Protein AF-A0A2D5ZYW8-F1 (afdb_monomer)

Solvent-accessible surface area (backbone atoms only — not comparable to full-atom values): 16904 Å² total; per-residue (Å²): 132,90,81,89,87,87,87,84,89,85,82,90,83,90,79,90,78,89,74,91,76,83,87,73,88,77,80,81,72,77,80,75,72,87,70,85,80,71,85,79,82,83,87,79,85,89,82,87,88,86,86,88,81,91,82,88,82,92,78,90,80,85,86,84,76,88,75,86,73,79,73,76,74,94,79,76,76,77,78,77,72,74,76,58,67,69,58,53,52,51,50,54,50,50,56,51,40,57,47,25,52,52,48,24,56,52,17,60,76,67,68,35,64,71,47,30,53,52,20,51,52,50,32,43,73,74,43,73,78,36,64,69,49,29,47,50,49,25,50,50,25,54,76,71,71,34,67,69,60,19,53,54,29,28,54,54,27,39,71,74,38,71,67,41,62,68,39,34,52,50,45,28,48,54,24,55,74,72,62,47,69,65,53,27,52,53,26,34,51,54,31,38,69,61,40,74,53,44,58,70,43,49,51,52,45,38,56,52,31,55,77,71,66,37,50,71,60,33,46,52,48,48,50,46,46,77,74,45,58,58,92,84,52,96,64,64,59,20,57,52,31,31,52,40,16,55,41,29,42,77,68,70,38,51,73,64,13,43,54,26,13,42,52,6,26,74,66,64,29,66,80,22,46,76,67,50,132

Nearest PDB structures (foldseek):
  5hgv-assembly1_A  TM=7.737E-01  e=1.661E-04  Homo sapiens
  6q4m-assembly1_A  TM=7.202E-01  e=1.661E-04  Homo sapiens
  6ibo-assembly1_A  TM=6.967E-01  e=1.446E-04  Homo sapiens
  4n3c-assembly1_A  TM=6.721E-01  e=1.446E-04  Homo sapiens
  5bnw-assembly1_A  TM=6.967E-01  e=2.000E-04  Homo sapiens

Secondary structure (DSSP, 8-state):
---------------------------------TTTT---PPPPPP---------------PPPP--------S-------PPPHHHHHHHHHHHHHHHHHHHHHHHHHTT-HHHHHHHHHHHHHH-TT-HHHHHHHHHHHHHTT-HHHHHHHHHHHHHH-TT-HHHHHHHHHHHHHH--HHHHHHHHHHHHHH-TT-HHHHHHHHHHHHHTT-HHHHHHHHHHHHHH--TTS---HHHHHHHHHHHHHHTT-HHHHHHHHHHHHHTT-TTGGGG--

Mean predicted aligned error: 15.37 Å

Foldseek 3Di:
DDDDDDDDDDDDDDDDDDDDDDDDDPPPDDPDPPPPPPPPDDDDDDDDDDDDDDDDDDDDDDDDDDDPPDPDPPPPPDPPPDPDPVVVVVVVLVVQLVVLVVQLVVCVVVVPVVSVVVSLVSNCVSPVLDLVSLLSQLVVCVVVVNLVSNVVSLVSNCVSVVLPLSSLLSQLVSQVVVPDLVSNVVSLCSNCVSPVQPVSSLVSVLVSCVVVVNLVVNLVSLVSNVVRPDPPPPDLNLVSLQVSLVSCVVVVNNVVSQVSLVVSVVSVVVVSVVSHD

Radius of gyration: 31.77 Å; Cα contacts (8 Å, |Δi|>4): 221; chains: 1; bounding box: 90×62×82 Å

Sequence (277 aa):
MFRSRVIEYVIVLIVGIVIGSTWTENTYNPPESTLDKLLEEPQIPSTSGASLPDKADTNTEPPLQPTTTRRPSSVDAAEATKPDPARVKKLEQNMKFDLAVTEYDEAVKNQDIQSELRALLMMESIDPNNPEYLETKVTHHRYHNEPEEAQQAIESCLKVAPSSEHCLRAGVDVAFEAGDLKDRDMAIDRCLTATPGNVYCLQRKIEQQRRYGKNLEVIETYKQILNSHDPSDELDIGYIRYSLGFTLRRAGRGEEAETYFQQACDDGYNYACRFVR

pLDDT: mean 78.5, std 26.5, range [28.69, 98.56]

Structure (mmCIF, N/CA/C/O backbone):
data_AF-A0A2D5ZYW8-F1
#
_entry.id   AF-A0A2D5ZYW8-F1
#
loop_
_atom_site.group_PDB
_atom_site.id
_atom_site.type_symbol
_atom_site.label_atom_id
_atom_site.label_alt_id
_atom_site.label_comp_id
_atom_site.label_asym_id
_atom_site.label_entity_id
_atom_site.label_seq_id
_atom_site.pdbx_PDB_ins_code
_atom_site.Cartn_x
_atom_site.Cartn_y
_atom_site.Cartn_z
_atom_site.occupancy
_atom_site.B_iso_or_equiv
_atom_site.auth_seq_id
_atom_site.auth_comp_id
_atom_site.auth_asym_id
_atom_site.auth_atom_id
_atom_site.pdbx_PDB_model_num
ATOM 1 N N . MET A 1 1 ? -38.255 -19.524 -47.970 1.00 35.22 1 MET A N 1
ATOM 2 C CA . MET A 1 1 ? -36.799 -19.258 -47.976 1.00 35.22 1 MET A CA 1
ATOM 3 C C . MET A 1 1 ? -36.587 -17.793 -48.330 1.00 35.22 1 MET A C 1
ATOM 5 O O . MET A 1 1 ? -37.016 -17.413 -49.405 1.00 35.22 1 MET A O 1
ATOM 9 N N . PHE A 1 2 ? -36.042 -17.010 -47.382 1.00 36.47 2 PHE A N 1
ATOM 10 C CA . PHE A 1 2 ? -35.212 -15.791 -47.524 1.00 36.47 2 PHE A CA 1
ATOM 11 C C . PHE A 1 2 ? -35.342 -14.973 -48.835 1.00 36.47 2 PHE A C 1
ATOM 13 O O . PHE A 1 2 ? -35.046 -15.484 -49.904 1.00 36.47 2 PHE A O 1
ATOM 20 N N . ARG A 1 3 ? -35.646 -13.667 -48.831 1.00 36.62 3 ARG A N 1
ATOM 21 C CA . ARG A 1 3 ? -34.832 -12.589 -48.234 1.00 36.62 3 ARG A CA 1
ATOM 22 C C . ARG A 1 3 ? -35.551 -11.233 -48.341 1.00 36.62 3 ARG A C 1
ATOM 24 O O . ARG A 1 3 ? -36.073 -10.893 -49.397 1.00 36.62 3 ARG A O 1
ATOM 31 N N . SER A 1 4 ? -35.466 -10.457 -47.263 1.00 40.62 4 SER A N 1
ATOM 32 C CA . SER A 1 4 ? -35.760 -9.026 -47.160 1.00 40.62 4 SER A CA 1
ATOM 33 C C . SER A 1 4 ? -34.867 -8.163 -48.052 1.00 40.62 4 SER A C 1
ATOM 35 O O . SER A 1 4 ? -33.668 -8.433 -48.129 1.00 40.62 4 SER A O 1
ATOM 37 N N . ARG A 1 5 ? -35.413 -7.054 -48.573 1.00 46.94 5 ARG A N 1
ATOM 38 C CA . ARG A 1 5 ? -34.754 -5.735 -48.641 1.00 46.94 5 ARG A CA 1
ATOM 39 C C . ARG A 1 5 ? -35.822 -4.638 -48.584 1.00 46.94 5 ARG A C 1
ATOM 41 O O . ARG A 1 5 ? -36.592 -4.489 -49.523 1.00 46.94 5 ARG A O 1
ATOM 48 N N . VAL A 1 6 ? -35.840 -3.888 -47.486 1.00 40.97 6 VAL A N 1
ATOM 49 C CA . VAL A 1 6 ? -36.469 -2.567 -47.382 1.00 40.97 6 VAL A CA 1
ATOM 50 C C . VAL A 1 6 ? -35.332 -1.605 -47.060 1.00 40.97 6 VAL A C 1
ATOM 52 O O . VAL A 1 6 ? -34.594 -1.822 -46.102 1.00 40.97 6 VAL A O 1
ATOM 55 N N . ILE A 1 7 ? -35.161 -0.603 -47.914 1.00 39.84 7 ILE A N 1
ATOM 56 C CA . ILE A 1 7 ? -34.319 0.573 -47.707 1.00 39.84 7 ILE A CA 1
ATOM 57 C C . ILE A 1 7 ? -35.285 1.740 -47.831 1.00 39.84 7 ILE A C 1
ATOM 59 O O . ILE A 1 7 ? -35.839 1.922 -48.909 1.00 39.84 7 ILE A O 1
ATOM 63 N N . GLU A 1 8 ? -35.476 2.518 -46.769 1.00 36.44 8 GLU A N 1
ATOM 64 C CA . GLU A 1 8 ? -36.011 3.871 -46.901 1.00 36.44 8 GLU A CA 1
ATOM 65 C C . GLU A 1 8 ? -35.571 4.757 -45.721 1.00 36.44 8 GLU A C 1
ATOM 67 O O . GLU A 1 8 ? -35.890 4.505 -44.564 1.00 36.44 8 GLU A O 1
ATOM 72 N N . TYR A 1 9 ? -34.730 5.733 -46.077 1.00 34.56 9 TYR A N 1
ATOM 73 C CA . TYR A 1 9 ? -34.631 7.119 -45.609 1.00 34.56 9 TYR A CA 1
ATOM 74 C C . TYR A 1 9 ? -34.945 7.469 -44.142 1.00 34.56 9 TYR A C 1
ATOM 76 O O . TYR A 1 9 ? -36.096 7.496 -43.721 1.00 34.56 9 TYR A O 1
ATOM 84 N N . VAL A 1 10 ? -33.924 7.968 -43.429 1.00 34.94 10 VAL A N 1
ATOM 85 C CA . VAL A 1 10 ? -34.108 8.913 -42.314 1.00 34.94 10 VAL A CA 1
ATOM 86 C C . VAL A 1 10 ? -33.345 10.200 -42.616 1.00 34.94 10 VAL A C 1
ATOM 88 O O . VAL A 1 10 ? -32.172 10.196 -42.984 1.00 34.94 10 VAL A O 1
ATOM 91 N N . ILE A 1 11 ? -34.100 11.288 -42.514 1.00 35.59 11 ILE A N 1
ATOM 92 C CA . ILE A 1 11 ? -33.792 12.669 -42.861 1.00 35.59 11 ILE A CA 1
ATOM 93 C C . ILE A 1 11 ? -32.942 13.338 -41.772 1.00 35.59 11 ILE A C 1
ATOM 95 O O . ILE A 1 11 ? -33.118 13.108 -40.579 1.00 35.59 11 ILE A O 1
ATOM 99 N N . VAL A 1 12 ? -32.042 14.199 -42.242 1.00 35.72 12 VAL A N 1
ATOM 100 C CA . VAL A 1 12 ? -31.152 15.108 -41.513 1.00 35.72 12 VAL A CA 1
ATOM 101 C C . VAL A 1 12 ? -31.932 16.131 -40.678 1.00 35.72 12 VAL A C 1
ATOM 103 O O . VAL A 1 12 ? -32.773 16.843 -41.221 1.00 35.72 12 VAL A O 1
ATOM 106 N N . LEU A 1 13 ? -31.552 16.312 -39.409 1.00 32.88 13 LEU A N 1
ATOM 107 C CA . LEU A 1 13 ? -31.694 17.592 -38.708 1.00 32.88 13 LEU A CA 1
ATOM 108 C C . LEU A 1 13 ? -30.390 17.927 -37.977 1.00 32.88 13 LEU A C 1
ATOM 110 O O . LEU A 1 13 ? -30.044 17.338 -36.957 1.00 32.88 13 LEU A O 1
ATOM 114 N N . ILE A 1 14 ? -29.673 18.893 -38.550 1.00 35.53 14 ILE A N 1
ATOM 115 C CA . ILE A 1 14 ? -28.571 19.625 -37.932 1.00 35.53 14 ILE A CA 1
ATOM 116 C C . ILE A 1 14 ? -29.201 20.731 -37.087 1.00 35.53 14 ILE A C 1
ATOM 118 O O . ILE A 1 14 ? -29.882 21.602 -37.625 1.00 35.53 14 ILE A O 1
ATOM 122 N N . VAL A 1 15 ? -28.935 20.730 -35.783 1.00 35.84 15 VAL A N 1
ATOM 123 C CA . VAL A 1 15 ? -29.067 21.922 -34.940 1.00 35.84 15 VAL A CA 1
ATOM 124 C C . VAL A 1 15 ? -27.738 22.096 -34.222 1.00 35.84 15 VAL A C 1
ATOM 126 O O . VAL A 1 15 ? -27.406 21.356 -33.301 1.00 35.84 15 VAL A O 1
ATOM 129 N N . GLY A 1 16 ? -26.955 23.056 -34.709 1.00 35.84 16 GLY A N 1
ATOM 130 C CA . GLY A 1 16 ? -25.764 23.537 -34.032 1.00 35.84 16 GLY A CA 1
ATOM 131 C C . GLY A 1 16 ? -26.163 24.382 -32.830 1.00 35.84 16 GLY A C 1
ATOM 132 O O . GLY A 1 16 ? -26.892 25.363 -32.971 1.00 35.84 16 GLY A O 1
ATOM 133 N N . ILE A 1 17 ? -25.657 24.010 -31.659 1.00 35.59 17 ILE A N 1
ATOM 134 C CA . ILE A 1 17 ? -25.601 24.878 -30.489 1.00 35.59 17 ILE A CA 1
ATOM 135 C C . ILE A 1 17 ? -24.126 24.992 -30.117 1.00 35.59 17 ILE A C 1
ATOM 137 O O . ILE A 1 17 ? -23.522 24.079 -29.561 1.00 35.59 17 ILE A O 1
ATOM 141 N N . VAL A 1 18 ? -23.551 26.129 -30.501 1.00 38.97 18 VAL A N 1
ATOM 142 C CA . VAL A 1 18 ? -22.284 26.644 -29.990 1.00 38.97 18 VAL A CA 1
ATOM 143 C C . VAL A 1 18 ? -22.602 27.289 -28.649 1.00 38.97 18 VAL A C 1
ATOM 145 O O . VAL A 1 18 ? -23.265 28.324 -28.607 1.00 38.97 18 VAL A O 1
ATOM 148 N N . ILE A 1 19 ? -22.137 26.688 -27.558 1.00 39.03 19 ILE A N 1
ATOM 149 C CA . ILE A 1 19 ? -22.001 27.380 -26.278 1.00 39.03 19 ILE A CA 1
ATOM 150 C C . ILE A 1 19 ? -20.547 27.212 -25.867 1.00 39.03 19 ILE A C 1
ATOM 152 O O . ILE A 1 19 ? -20.103 26.128 -25.500 1.00 39.03 19 ILE A O 1
ATOM 156 N N . GLY A 1 20 ? -19.805 28.308 -26.003 1.00 34.88 20 GLY A N 1
ATOM 157 C CA . GLY A 1 20 ? -18.538 28.479 -25.323 1.00 34.88 20 GLY A CA 1
ATOM 158 C C . GLY A 1 20 ? -18.804 28.624 -23.832 1.00 34.88 20 GLY A C 1
ATOM 159 O O . GLY A 1 20 ? -19.583 29.478 -23.413 1.00 34.88 20 GLY A O 1
ATOM 160 N N . SER A 1 21 ? -18.138 27.797 -23.041 1.00 37.91 21 SER A N 1
ATOM 161 C CA . SER A 1 21 ? -18.006 27.991 -21.605 1.00 37.91 21 SER A CA 1
ATOM 162 C C . SER A 1 21 ? -16.525 27.920 -21.273 1.00 37.91 21 SER A C 1
ATOM 164 O O . SER A 1 21 ? -15.822 26.968 -21.601 1.00 37.91 21 SER A O 1
ATOM 166 N N . THR A 1 22 ? -16.074 29.032 -20.716 1.00 36.53 22 THR A N 1
ATOM 167 C CA . THR A 1 22 ? -14.726 29.376 -20.295 1.00 36.53 22 THR A CA 1
ATOM 168 C C . THR A 1 22 ? -14.138 28.324 -19.364 1.00 36.53 22 THR A C 1
ATOM 170 O O . THR A 1 22 ? -14.728 28.006 -18.333 1.00 36.53 22 THR A O 1
ATOM 173 N N . TRP A 1 23 ? -12.951 27.844 -19.723 1.00 30.67 23 TRP A N 1
ATOM 174 C CA . TRP A 1 23 ? -12.060 27.098 -18.849 1.00 30.67 23 TRP A CA 1
ATOM 175 C C . TRP A 1 23 ? -11.678 27.982 -17.659 1.00 30.67 23 TRP A C 1
ATOM 177 O O . TRP A 1 23 ? -10.997 28.990 -17.826 1.00 30.67 23 TRP A O 1
ATOM 187 N N . THR A 1 24 ? -12.150 27.638 -16.466 1.00 38.41 24 THR A N 1
ATOM 188 C CA . THR A 1 24 ? -11.571 28.137 -15.219 1.00 38.41 24 THR A CA 1
ATOM 189 C C . THR A 1 24 ? -10.447 27.188 -14.829 1.00 38.41 24 THR A C 1
ATOM 191 O O . THR A 1 24 ? -10.704 26.012 -14.568 1.00 38.41 24 THR A O 1
ATOM 194 N N . GLU A 1 25 ? -9.217 27.698 -14.822 1.00 33.75 25 GLU A N 1
ATOM 195 C CA . GLU A 1 25 ? -8.038 27.052 -14.249 1.00 33.75 25 GLU A CA 1
ATOM 196 C C . GLU A 1 25 ? -8.342 26.643 -12.804 1.00 33.75 25 GLU A C 1
ATOM 198 O O . GLU A 1 25 ? -8.457 27.476 -11.907 1.00 33.75 25 GLU A O 1
ATOM 203 N N . ASN A 1 26 ? -8.525 25.344 -12.584 1.00 30.08 26 ASN A N 1
ATOM 204 C CA . ASN A 1 26 ? -8.568 24.770 -11.252 1.00 30.08 26 ASN A CA 1
ATOM 205 C C . ASN A 1 26 ? -7.131 24.381 -10.899 1.00 30.08 26 ASN A C 1
ATOM 207 O O . ASN A 1 26 ? -6.694 23.267 -11.182 1.00 30.08 26 ASN A O 1
ATOM 211 N N . THR A 1 27 ? -6.367 25.323 -10.347 1.00 34.09 27 THR A N 1
ATOM 212 C CA . THR A 1 27 ? -5.070 25.027 -9.735 1.00 34.09 27 THR A CA 1
ATOM 213 C C . THR A 1 27 ? -5.325 24.223 -8.464 1.00 34.09 27 THR A C 1
ATOM 215 O O . THR A 1 27 ? -5.529 24.781 -7.383 1.00 34.09 27 THR A O 1
ATOM 218 N N . TYR A 1 28 ? -5.373 22.902 -8.610 1.00 30.75 28 TYR A N 1
ATOM 219 C CA . TYR A 1 28 ? -5.333 21.978 -7.489 1.00 30.75 28 TYR A CA 1
ATOM 220 C C . TYR A 1 28 ? -3.959 22.101 -6.827 1.00 30.75 28 TYR A C 1
ATOM 222 O O . TYR A 1 28 ? -2.948 21.645 -7.354 1.00 30.75 28 TYR A O 1
ATOM 230 N N . ASN A 1 29 ? -3.939 22.797 -5.694 1.00 34.84 29 ASN A N 1
ATOM 231 C CA . ASN A 1 29 ? -2.789 22.926 -4.818 1.00 34.84 29 ASN A CA 1
ATOM 232 C C . ASN A 1 29 ? -2.835 21.729 -3.849 1.00 34.84 29 ASN A C 1
ATOM 234 O O . ASN A 1 29 ? -3.809 21.634 -3.091 1.00 34.84 29 ASN A O 1
ATOM 238 N N . PRO A 1 30 ? -1.877 20.785 -3.875 1.00 35.66 30 PRO A N 1
ATOM 239 C CA . PRO A 1 30 ? -1.858 19.709 -2.893 1.00 35.66 30 PRO A CA 1
ATOM 240 C C . PRO A 1 30 ? -1.675 20.323 -1.495 1.00 35.66 30 PRO A C 1
ATOM 242 O O . PRO A 1 30 ? -0.946 21.308 -1.356 1.00 35.66 30 PRO A O 1
ATOM 245 N N . PRO A 1 31 ? -2.343 19.807 -0.448 1.00 33.34 31 PRO A N 1
ATOM 246 C CA . PRO A 1 31 ? -2.118 20.312 0.896 1.00 33.34 31 PRO A CA 1
ATOM 247 C C . PRO A 1 31 ? -0.654 20.067 1.272 1.00 33.34 31 PRO A C 1
ATOM 249 O O . PRO A 1 31 ? -0.207 18.921 1.296 1.00 33.34 31 PRO A O 1
ATOM 252 N N . GLU A 1 32 ? 0.073 21.156 1.549 1.00 35.31 32 GLU A N 1
ATOM 253 C CA . GLU A 1 32 ? 1.368 21.130 2.227 1.00 35.31 32 GLU A CA 1
ATOM 254 C C . GLU A 1 32 ? 1.289 20.128 3.380 1.00 35.31 32 GLU A C 1
ATOM 256 O O . GLU A 1 32 ? 0.405 20.213 4.242 1.00 35.31 32 GLU A O 1
ATOM 261 N N . SER A 1 33 ? 2.195 19.151 3.372 1.00 36.09 33 SER A N 1
ATOM 262 C CA . SER A 1 33 ? 2.359 18.238 4.486 1.00 36.09 33 SER A CA 1
ATOM 263 C C . SER A 1 33 ? 2.610 19.075 5.739 1.00 36.09 33 SER A C 1
ATOM 265 O O . SER A 1 33 ? 3.572 19.830 5.861 1.00 36.09 33 SER A O 1
ATOM 267 N N . THR A 1 34 ? 1.729 18.942 6.722 1.00 38.38 34 THR A N 1
ATOM 268 C CA . THR A 1 34 ? 1.854 19.575 8.040 1.00 38.38 34 THR A CA 1
ATOM 269 C C . THR A 1 34 ? 2.994 18.981 8.885 1.00 38.38 34 THR A C 1
ATOM 271 O O . THR A 1 34 ? 2.928 19.018 10.110 1.00 38.38 34 THR A O 1
ATOM 274 N N . LEU A 1 35 ? 4.038 18.430 8.254 1.00 33.34 35 LEU A N 1
ATOM 275 C CA . LEU A 1 35 ? 5.224 17.889 8.917 1.00 33.34 35 LEU A CA 1
ATOM 276 C C . LEU A 1 35 ? 6.315 18.954 9.141 1.00 33.34 35 LEU A C 1
ATOM 278 O O . LEU A 1 35 ? 7.064 18.852 10.106 1.00 33.34 35 LEU A O 1
ATOM 282 N N . ASP A 1 36 ? 6.343 20.032 8.349 1.00 36.34 36 ASP A N 1
ATOM 283 C CA . ASP A 1 36 ? 7.439 21.022 8.371 1.00 36.34 36 ASP A CA 1
ATOM 284 C C . ASP A 1 36 ? 7.305 22.139 9.427 1.00 36.34 36 ASP A C 1
ATOM 286 O O . ASP A 1 36 ? 8.050 23.117 9.412 1.00 36.34 36 ASP A O 1
ATOM 290 N N . LYS A 1 37 ? 6.376 22.027 10.389 1.00 36.69 37 LYS A N 1
ATOM 291 C CA . LYS A 1 37 ? 6.175 23.047 11.446 1.00 36.69 37 LYS A CA 1
ATOM 292 C C . LYS A 1 37 ? 6.372 22.566 12.886 1.00 36.69 37 LYS A C 1
ATOM 294 O O . LYS A 1 37 ? 5.971 23.273 13.806 1.00 36.69 37 LYS A O 1
ATOM 299 N N . LEU A 1 38 ? 6.994 21.405 13.112 1.00 36.12 38 LEU A N 1
ATOM 300 C CA . LEU A 1 38 ? 7.233 20.884 14.472 1.00 36.12 38 LEU A CA 1
ATOM 301 C C . LEU A 1 38 ? 8.705 20.626 14.834 1.00 36.12 38 LEU A C 1
ATOM 303 O O . LEU A 1 38 ? 8.974 20.109 15.914 1.00 36.12 38 LEU A O 1
ATOM 307 N N . LEU A 1 39 ? 9.662 21.045 14.004 1.00 36.47 39 LEU A N 1
ATOM 308 C CA . LEU A 1 39 ? 11.092 20.972 14.326 1.00 36.47 39 LEU A CA 1
ATOM 309 C C . LEU A 1 39 ? 11.611 22.308 14.884 1.00 36.47 39 LEU A C 1
ATOM 311 O O . LEU A 1 39 ? 12.457 22.961 14.282 1.00 36.47 39 LEU A O 1
ATOM 315 N N . GLU A 1 40 ? 11.108 22.722 16.048 1.00 36.41 40 GLU A N 1
ATOM 316 C CA . GLU A 1 40 ? 11.871 23.609 16.936 1.00 36.41 40 GLU A CA 1
ATOM 317 C C . GLU A 1 40 ? 12.489 22.746 18.045 1.00 36.41 40 GLU A C 1
ATOM 319 O O . GLU A 1 40 ? 11.827 22.354 19.005 1.00 36.41 40 GLU A O 1
ATOM 324 N N . GLU A 1 41 ? 13.766 22.398 17.873 1.00 39.09 41 GLU A N 1
ATOM 325 C CA . GLU A 1 41 ? 14.557 21.623 18.833 1.00 39.09 41 GLU A CA 1
ATOM 326 C C . GLU A 1 41 ? 14.898 22.448 20.091 1.00 39.09 41 GLU A C 1
ATOM 328 O O . GLU A 1 41 ? 15.514 23.515 19.979 1.00 39.09 41 GLU A O 1
ATOM 333 N N . PRO A 1 42 ? 14.634 21.951 21.313 1.00 34.00 42 PRO A N 1
ATOM 334 C CA . PRO A 1 42 ? 15.304 22.455 22.501 1.00 34.00 42 PRO A CA 1
ATOM 335 C C . PRO A 1 42 ? 16.658 21.753 22.702 1.00 34.00 42 PRO A C 1
ATOM 337 O O . PRO A 1 42 ? 16.751 20.537 22.861 1.00 34.00 42 PRO A O 1
ATOM 340 N N . GLN A 1 43 ? 17.713 22.568 22.731 1.00 32.62 43 GLN A N 1
ATOM 341 C CA . GLN A 1 43 ? 19.108 22.203 22.992 1.00 32.62 43 GLN A CA 1
ATOM 342 C C . GLN A 1 43 ? 19.281 21.475 24.341 1.00 32.62 43 GLN A C 1
ATOM 344 O O . GLN A 1 43 ? 18.981 22.040 25.396 1.00 32.62 43 GLN A O 1
ATOM 349 N N . ILE A 1 44 ? 19.835 20.257 24.322 1.00 37.06 44 ILE A N 1
ATOM 350 C CA . ILE A 1 44 ? 20.250 19.517 25.527 1.00 37.06 44 ILE A CA 1
ATOM 351 C C . ILE A 1 44 ? 21.763 19.722 25.751 1.00 37.06 44 ILE A C 1
ATOM 353 O O . ILE A 1 44 ? 22.545 19.552 24.814 1.00 37.06 44 ILE A O 1
ATOM 357 N N . PRO A 1 45 ? 22.213 20.080 26.970 1.00 30.66 45 PRO A N 1
ATOM 358 C CA . PRO A 1 45 ? 23.618 20.353 27.248 1.00 30.66 45 PRO A CA 1
ATOM 359 C C . PRO A 1 45 ? 24.480 19.084 27.332 1.00 30.66 45 PRO A C 1
ATOM 361 O O . PRO A 1 45 ? 24.112 18.074 27.928 1.00 30.66 45 PRO A O 1
ATOM 364 N N . SER A 1 46 ? 25.681 19.212 26.769 1.00 33.78 46 SER A N 1
ATOM 365 C CA . SER A 1 46 ? 26.809 18.281 26.831 1.00 33.78 46 SER A CA 1
ATOM 366 C C . SER A 1 46 ? 27.306 18.049 28.261 1.00 33.78 46 SER A C 1
ATOM 368 O O . SER A 1 46 ? 27.638 19.002 28.968 1.00 33.78 46 SER A O 1
ATOM 370 N N . THR A 1 47 ? 27.478 16.780 28.641 1.00 35.31 47 THR A N 1
ATOM 371 C CA . THR A 1 47 ? 28.444 16.394 29.677 1.00 35.31 47 THR A CA 1
ATOM 372 C C . THR A 1 47 ? 29.243 15.173 29.244 1.00 35.31 47 THR A C 1
ATOM 374 O O . THR A 1 47 ? 28.695 14.112 28.955 1.00 35.31 47 THR A O 1
ATOM 377 N N . SER A 1 48 ? 30.560 15.359 29.228 1.00 29.98 48 SER A N 1
ATOM 378 C CA . SER A 1 48 ? 31.585 14.353 28.978 1.00 29.98 48 SER A CA 1
ATOM 379 C C . SER A 1 48 ? 31.900 13.532 30.233 1.00 29.98 48 SER A C 1
ATOM 381 O O . SER A 1 48 ? 31.893 14.094 31.329 1.00 29.98 48 SER A O 1
ATOM 383 N N . GLY A 1 49 ? 32.385 12.301 30.047 1.00 28.69 49 GLY A N 1
ATOM 384 C CA . GLY A 1 49 ? 33.480 11.772 30.869 1.00 28.69 49 GLY A CA 1
ATOM 385 C C . GLY A 1 49 ? 33.304 10.365 31.452 1.00 28.69 49 GLY A C 1
ATOM 386 O O . GLY A 1 49 ? 32.306 10.087 32.105 1.00 28.69 49 GLY A O 1
ATOM 387 N N . ALA A 1 50 ? 34.375 9.572 31.282 1.00 31.34 50 ALA A N 1
ATOM 388 C CA . ALA A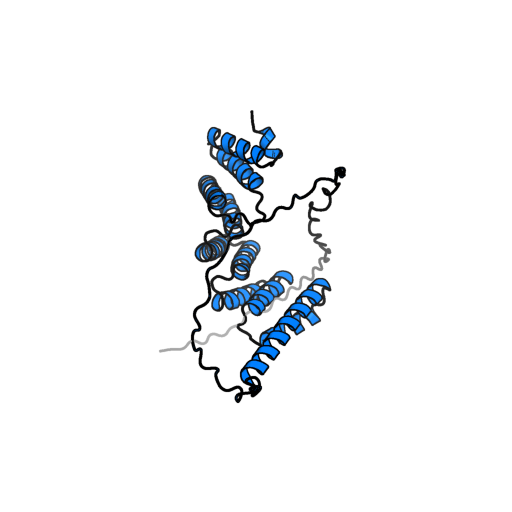 1 50 ? 34.842 8.387 32.032 1.00 31.34 50 ALA A CA 1
ATOM 389 C C . ALA A 1 50 ? 34.890 7.103 31.172 1.00 31.34 50 ALA A C 1
ATOM 391 O O . ALA A 1 50 ? 33.865 6.523 30.848 1.00 31.34 50 ALA A O 1
ATOM 392 N N . SER A 1 51 ? 36.041 6.746 30.589 1.00 32.19 51 SER A N 1
ATOM 393 C CA . SER A 1 51 ? 37.227 6.085 31.186 1.00 32.19 51 SER A CA 1
ATOM 394 C C . SER A 1 51 ? 37.090 4.559 31.292 1.00 32.19 51 SER A C 1
ATOM 396 O O . SER A 1 51 ? 36.388 4.035 32.150 1.00 32.19 51 SER A O 1
ATOM 398 N N . LEU A 1 52 ? 37.835 3.873 30.419 1.00 36.50 52 LEU A N 1
ATOM 399 C CA . LEU A 1 52 ? 38.148 2.439 30.439 1.00 36.50 52 LEU A CA 1
ATOM 400 C C . LEU A 1 52 ? 39.072 2.078 31.615 1.00 36.50 52 LEU A C 1
ATOM 402 O O . LEU A 1 52 ? 39.922 2.893 31.986 1.00 36.50 52 LEU A O 1
ATOM 406 N N . PRO A 1 53 ? 39.036 0.820 32.087 1.00 37.84 53 PRO A N 1
ATOM 407 C CA . PRO A 1 53 ? 40.213 0.184 32.650 1.00 37.84 53 PRO A CA 1
ATOM 408 C C . PRO A 1 53 ? 40.673 -1.028 31.826 1.00 37.84 53 PRO A C 1
ATOM 410 O O . PRO A 1 53 ? 39.902 -1.935 31.515 1.00 37.84 53 PRO A O 1
ATOM 413 N N . ASP A 1 54 ? 41.977 -1.033 31.551 1.00 33.12 54 ASP A N 1
ATOM 414 C CA . ASP A 1 54 ? 42.797 -2.207 31.257 1.00 33.12 54 ASP A CA 1
ATOM 415 C C . ASP A 1 54 ? 42.681 -3.268 32.361 1.00 33.12 54 ASP A C 1
ATOM 417 O O . ASP A 1 54 ? 42.709 -2.927 33.549 1.00 33.12 54 ASP A O 1
ATOM 421 N N . LYS A 1 55 ? 42.713 -4.551 31.974 1.00 34.25 55 LYS A N 1
ATOM 422 C CA . LYS A 1 55 ? 43.673 -5.519 32.536 1.00 34.25 55 LYS A CA 1
ATOM 423 C C . LYS A 1 55 ? 43.709 -6.848 31.783 1.00 34.25 55 LYS A C 1
ATOM 425 O O . LYS A 1 55 ? 42.692 -7.405 31.384 1.00 34.25 55 LYS A O 1
ATOM 430 N N . ALA A 1 56 ? 44.946 -7.309 31.643 1.00 31.45 56 ALA A N 1
ATOM 431 C CA . ALA A 1 56 ? 45.396 -8.591 31.137 1.00 31.45 56 ALA A CA 1
ATOM 432 C C . ALA A 1 56 ? 44.994 -9.774 32.032 1.00 31.45 56 ALA A C 1
ATOM 434 O O . ALA A 1 56 ? 44.832 -9.592 33.234 1.00 31.45 56 ALA A O 1
ATOM 435 N N . ASP A 1 57 ? 44.912 -10.968 31.437 1.00 34.12 57 ASP A N 1
ATOM 436 C CA . ASP A 1 57 ? 45.640 -12.181 31.859 1.00 34.12 57 ASP A CA 1
ATOM 437 C C . ASP A 1 57 ? 45.322 -13.327 30.875 1.00 34.12 57 ASP A C 1
ATOM 439 O O . ASP A 1 57 ? 44.169 -13.615 30.573 1.00 34.12 57 ASP A O 1
ATOM 443 N N . THR A 1 58 ? 46.303 -13.765 30.082 1.00 32.12 58 THR A N 1
ATOM 444 C CA . THR A 1 58 ? 47.137 -14.963 30.309 1.00 32.12 58 THR A CA 1
ATOM 445 C C . THR A 1 58 ? 46.337 -16.260 30.486 1.00 32.12 58 THR A C 1
ATOM 447 O O . THR A 1 58 ? 45.846 -16.561 31.563 1.00 32.12 58 THR A O 1
ATOM 450 N N . ASN A 1 59 ? 46.265 -17.074 29.423 1.00 36.62 59 ASN A N 1
ATOM 451 C CA . ASN A 1 59 ? 46.118 -18.530 29.536 1.00 36.62 59 ASN A CA 1
ATOM 452 C C . ASN A 1 59 ? 46.708 -19.247 28.309 1.00 36.62 59 ASN A C 1
ATOM 454 O O . ASN A 1 59 ? 46.097 -19.365 27.255 1.00 36.62 59 ASN A O 1
ATOM 458 N N . THR A 1 60 ? 47.963 -19.652 28.492 1.00 35.56 60 THR A N 1
ATOM 459 C CA . THR A 1 60 ? 48.571 -20.957 28.197 1.00 35.56 60 THR A CA 1
ATOM 460 C C . THR A 1 60 ? 47.800 -21.916 27.275 1.00 35.56 60 THR A C 1
ATOM 462 O O . THR A 1 60 ? 46.857 -22.574 27.707 1.00 35.56 60 THR A O 1
ATOM 465 N N . GLU A 1 61 ? 48.301 -22.103 26.050 1.00 39.50 61 GLU A N 1
ATOM 466 C CA . GLU A 1 61 ? 47.906 -23.191 25.143 1.00 39.50 61 GLU A CA 1
ATOM 467 C C . GLU A 1 61 ? 49.072 -24.208 24.998 1.00 39.50 61 GLU A C 1
ATOM 469 O O . GLU A 1 61 ? 50.225 -23.781 24.868 1.00 39.50 61 GLU A O 1
ATOM 474 N N . PRO A 1 62 ? 48.843 -25.539 25.067 1.00 46.97 62 PRO A N 1
ATOM 475 C CA . PRO A 1 62 ? 49.897 -26.560 24.960 1.00 46.97 62 PRO A CA 1
ATOM 476 C C . PRO A 1 62 ? 50.380 -26.801 23.511 1.00 46.97 62 PRO A C 1
ATOM 478 O O . PRO A 1 62 ? 49.706 -26.420 22.557 1.00 46.97 62 PRO A O 1
ATOM 481 N N . PRO A 1 63 ? 51.542 -27.460 23.314 1.00 42.50 63 PRO A N 1
ATOM 482 C CA . PRO A 1 63 ? 52.318 -27.375 22.079 1.00 42.50 63 PRO A CA 1
ATOM 483 C C . PRO A 1 63 ? 51.711 -28.129 20.887 1.00 42.50 63 PRO A C 1
ATOM 485 O O . PRO A 1 63 ? 51.286 -29.281 20.987 1.00 42.50 63 PRO A O 1
ATOM 488 N N . LEU A 1 64 ? 51.788 -27.466 19.731 1.00 41.47 64 LEU A N 1
ATOM 489 C CA . LEU A 1 64 ? 51.479 -27.965 18.392 1.00 41.47 64 LEU A CA 1
ATOM 490 C C . LEU A 1 64 ? 52.259 -29.251 18.068 1.00 41.47 64 LEU A C 1
ATOM 492 O O . LEU A 1 64 ? 53.491 -29.264 18.050 1.00 41.47 64 LEU A O 1
ATOM 496 N N . GLN A 1 65 ? 51.534 -30.323 17.745 1.00 43.16 65 GLN A N 1
ATOM 497 C CA . GLN A 1 65 ? 52.097 -31.488 17.063 1.00 43.16 65 GLN A CA 1
ATOM 498 C C . GLN A 1 65 ? 52.324 -31.156 15.576 1.00 43.16 65 GLN A C 1
ATOM 500 O O . GLN A 1 65 ? 51.474 -30.502 14.967 1.00 43.16 65 GLN A O 1
ATOM 505 N N . PRO A 1 66 ? 53.429 -31.606 14.954 1.00 40.12 66 PRO A N 1
ATOM 506 C CA . PRO A 1 66 ? 53.699 -31.335 13.550 1.00 40.12 66 PRO A CA 1
ATOM 507 C C . PRO A 1 66 ? 52.810 -32.221 12.671 1.00 40.12 66 PRO A C 1
ATOM 509 O O . PRO A 1 66 ? 53.146 -33.365 12.363 1.00 40.12 66 PRO A O 1
ATOM 512 N N . THR A 1 67 ? 51.668 -31.693 12.235 1.00 40.50 67 THR A N 1
ATOM 513 C CA . THR A 1 67 ? 50.944 -32.258 11.099 1.00 40.50 67 THR A CA 1
ATOM 514 C C . THR A 1 67 ? 51.761 -31.999 9.839 1.00 40.50 67 THR A C 1
ATOM 516 O O . THR A 1 67 ? 52.033 -30.868 9.439 1.00 40.50 67 THR A O 1
ATOM 519 N N . THR A 1 68 ? 52.204 -33.084 9.211 1.00 45.22 68 THR A N 1
ATOM 520 C CA . THR A 1 68 ? 52.830 -33.096 7.890 1.00 45.22 68 THR A CA 1
ATOM 521 C C . THR A 1 68 ? 51.779 -32.750 6.836 1.00 45.22 68 THR A C 1
ATOM 523 O O . THR A 1 68 ? 51.311 -33.595 6.077 1.00 45.22 68 THR A O 1
ATOM 526 N N . THR A 1 69 ? 51.397 -31.476 6.772 1.00 41.59 69 THR A N 1
ATOM 527 C CA . THR A 1 69 ? 50.615 -30.945 5.659 1.00 41.59 69 THR A CA 1
ATOM 528 C C . THR A 1 69 ? 51.551 -30.809 4.471 1.00 41.59 69 THR A C 1
ATOM 530 O O . THR A 1 69 ? 52.364 -29.891 4.368 1.00 41.59 69 THR A O 1
ATOM 533 N N . ARG A 1 70 ? 51.453 -31.792 3.579 1.00 40.31 70 ARG A N 1
ATOM 534 C CA . ARG A 1 70 ? 52.030 -31.793 2.239 1.00 40.31 70 ARG A CA 1
ATOM 535 C C . ARG A 1 70 ? 51.676 -30.469 1.558 1.00 40.31 70 ARG A C 1
ATOM 537 O O . ARG A 1 70 ? 50.541 -30.265 1.142 1.00 40.31 70 ARG A O 1
ATOM 544 N N . ARG A 1 71 ? 52.661 -29.575 1.476 1.00 40.19 71 ARG A N 1
ATOM 545 C CA . ARG A 1 71 ? 52.641 -28.351 0.671 1.00 40.19 71 ARG A CA 1
ATOM 546 C C . ARG A 1 71 ? 52.196 -28.734 -0.749 1.00 40.19 71 ARG A C 1
ATOM 548 O O . ARG A 1 71 ? 52.927 -29.494 -1.391 1.00 40.19 71 ARG A O 1
ATOM 555 N N . PRO A 1 72 ? 51.035 -28.277 -1.254 1.00 42.62 72 PRO A N 1
ATOM 556 C CA . PRO A 1 72 ? 50.792 -28.334 -2.681 1.00 42.62 72 PRO A CA 1
ATOM 557 C C . PRO A 1 72 ? 51.892 -27.503 -3.331 1.00 42.62 72 PRO A C 1
ATOM 559 O O . PRO A 1 72 ? 52.196 -26.390 -2.892 1.00 42.62 72 PRO A O 1
ATOM 562 N N . SER A 1 73 ? 52.552 -28.119 -4.302 1.00 48.22 73 SER A N 1
ATOM 563 C CA . SER A 1 73 ? 53.558 -27.494 -5.143 1.00 48.22 73 SER A CA 1
ATOM 564 C C . SER A 1 73 ? 53.073 -26.117 -5.592 1.00 48.22 73 SER A C 1
ATOM 566 O O . SER A 1 73 ? 51.979 -25.984 -6.130 1.00 48.22 73 SER A O 1
ATOM 568 N N . SER A 1 74 ? 53.892 -25.095 -5.367 1.00 52.59 74 SER A N 1
ATOM 569 C CA . SER A 1 74 ? 53.692 -23.718 -5.820 1.00 52.59 74 SER A CA 1
ATOM 570 C C . SER A 1 74 ? 53.939 -23.581 -7.328 1.00 52.59 74 SER A C 1
ATOM 572 O O . SER A 1 74 ? 54.720 -22.738 -7.763 1.00 52.59 74 SER A O 1
ATOM 574 N N . VAL A 1 75 ? 53.305 -24.441 -8.122 1.00 48.00 75 VAL A N 1
ATOM 575 C CA . VAL A 1 75 ? 53.324 -24.414 -9.588 1.00 48.00 75 VAL A CA 1
ATOM 576 C C . VAL A 1 75 ? 51.894 -24.611 -10.075 1.00 48.00 75 VAL A C 1
ATOM 578 O O . VAL A 1 75 ? 51.596 -25.583 -10.737 1.00 48.00 75 VAL A O 1
ATOM 581 N N . ASP A 1 76 ? 51.019 -23.704 -9.655 1.00 44.84 76 ASP A N 1
ATOM 582 C CA . ASP A 1 76 ? 49.783 -23.324 -10.347 1.00 44.84 76 ASP A CA 1
ATOM 583 C C . ASP A 1 76 ? 49.562 -21.848 -9.997 1.00 44.84 76 ASP A C 1
ATOM 585 O O . ASP A 1 76 ? 48.647 -21.433 -9.285 1.00 44.84 76 ASP A O 1
ATOM 589 N N . ALA A 1 77 ? 50.547 -21.043 -10.394 1.00 44.16 77 ALA A N 1
ATOM 590 C CA . ALA A 1 77 ? 50.447 -19.602 -10.359 1.00 44.16 77 ALA A CA 1
ATOM 591 C C . ALA A 1 77 ? 49.331 -19.187 -11.322 1.00 44.16 77 ALA A C 1
ATOM 593 O O . ALA A 1 77 ? 49.495 -19.304 -12.530 1.00 44.16 77 ALA A O 1
ATOM 594 N N . ALA A 1 78 ? 48.225 -18.707 -10.753 1.00 47.72 78 ALA A N 1
ATOM 595 C CA . ALA A 1 78 ? 47.390 -17.648 -11.304 1.00 47.72 78 ALA A CA 1
ATOM 596 C C . ALA A 1 78 ? 47.252 -17.656 -12.836 1.00 47.72 78 ALA A C 1
ATOM 598 O O . ALA A 1 78 ? 47.662 -16.713 -13.514 1.00 47.72 78 ALA A O 1
ATOM 599 N N . GLU A 1 79 ? 46.610 -18.683 -13.390 1.00 46.28 79 GLU A N 1
ATOM 600 C CA . GLU A 1 79 ? 45.927 -18.478 -14.657 1.00 46.28 79 GLU A CA 1
ATOM 601 C C . GLU A 1 79 ? 44.719 -17.600 -14.333 1.00 46.28 79 GLU A C 1
ATOM 603 O O . GLU A 1 79 ? 43.719 -18.055 -13.778 1.00 46.28 79 GLU A O 1
ATOM 608 N N . ALA A 1 80 ? 44.861 -16.294 -14.569 1.00 57.19 80 ALA A N 1
ATOM 609 C CA . ALA A 1 80 ? 43.751 -15.360 -14.556 1.00 57.19 80 ALA A CA 1
ATOM 610 C C . ALA A 1 80 ? 42.768 -15.817 -15.641 1.00 57.19 80 ALA A C 1
ATOM 612 O O . ALA A 1 80 ? 42.856 -15.398 -16.797 1.00 57.19 80 ALA A O 1
ATOM 613 N N . THR A 1 81 ? 41.873 -16.741 -15.286 1.00 67.88 81 THR A N 1
ATOM 614 C CA . THR A 1 81 ? 40.789 -17.197 -16.146 1.00 67.88 81 THR A CA 1
ATOM 615 C C . THR A 1 81 ? 40.032 -15.957 -16.575 1.00 67.88 81 THR A C 1
ATOM 617 O O . THR A 1 81 ? 39.429 -15.276 -15.740 1.00 67.88 81 THR A O 1
ATOM 620 N N . LYS A 1 82 ? 40.130 -15.624 -17.867 1.00 76.38 82 LYS A N 1
ATOM 621 C CA . LYS A 1 82 ? 39.409 -14.496 -18.455 1.00 76.38 82 LYS A CA 1
ATOM 622 C C . LYS A 1 82 ? 37.941 -14.609 -18.033 1.00 76.38 82 LYS A C 1
ATOM 624 O O . LYS A 1 82 ? 37.398 -15.715 -18.103 1.00 76.38 82 LYS A O 1
ATOM 629 N N . PRO A 1 83 ? 37.317 -13.519 -17.557 1.00 78.88 83 PRO A N 1
ATOM 630 C CA . PRO A 1 83 ? 35.941 -13.582 -17.101 1.00 78.88 83 PRO A CA 1
ATOM 631 C C . PRO A 1 83 ? 35.055 -14.084 -18.241 1.00 78.88 83 PRO A C 1
ATOM 633 O O . PRO A 1 83 ? 35.227 -13.672 -19.389 1.00 78.88 83 PRO A O 1
ATOM 636 N N . ASP A 1 84 ? 34.140 -14.997 -17.913 1.00 89.81 84 ASP A N 1
ATOM 637 C CA . ASP A 1 84 ? 33.163 -15.540 -18.856 1.00 89.81 84 ASP A CA 1
ATOM 638 C C . ASP A 1 84 ? 32.459 -14.380 -19.594 1.00 89.81 84 ASP A C 1
ATOM 640 O O . ASP A 1 84 ? 31.808 -13.559 -18.934 1.00 89.81 84 ASP A O 1
ATOM 644 N N . PRO A 1 85 ? 32.574 -14.280 -20.934 1.00 91.19 85 PRO A N 1
ATOM 645 C CA . PRO A 1 85 ? 31.958 -13.207 -21.710 1.00 91.19 85 PRO A CA 1
ATOM 646 C C . PRO A 1 85 ? 30.454 -13.052 -21.457 1.00 91.19 85 PRO A C 1
ATOM 648 O O . PRO A 1 85 ? 29.940 -11.934 -21.497 1.00 91.19 85 PRO A O 1
ATOM 651 N N . ALA A 1 86 ? 29.741 -14.141 -21.148 1.00 92.00 86 ALA A N 1
ATOM 652 C CA . ALA A 1 86 ? 28.322 -14.081 -20.808 1.00 92.00 86 ALA A CA 1
ATOM 653 C C . ALA A 1 86 ? 28.084 -13.361 -19.471 1.00 92.00 86 ALA A C 1
ATOM 655 O O . ALA A 1 86 ? 27.160 -12.554 -19.351 1.00 92.00 86 ALA A O 1
ATOM 656 N N . ARG A 1 87 ? 28.952 -13.596 -18.480 1.00 92.06 87 ARG A N 1
ATOM 657 C CA . ARG A 1 87 ? 28.909 -12.912 -17.181 1.00 92.06 87 ARG A CA 1
ATOM 658 C C . ARG A 1 87 ? 29.250 -11.430 -17.312 1.00 92.06 87 ARG A C 1
ATOM 660 O O . ARG A 1 87 ? 28.587 -10.616 -16.677 1.00 92.06 87 ARG A O 1
ATOM 667 N N . VAL A 1 88 ? 30.241 -11.084 -18.138 1.00 93.19 88 VAL A N 1
ATOM 668 C CA . VAL A 1 88 ? 30.598 -9.681 -18.419 1.00 93.19 88 VAL A CA 1
ATOM 669 C C . VAL A 1 88 ? 29.421 -8.958 -19.068 1.00 93.19 88 VAL A C 1
ATOM 671 O O . VAL A 1 88 ? 28.995 -7.924 -18.567 1.00 93.19 88 VAL A O 1
ATOM 674 N N . LYS A 1 89 ? 28.818 -9.550 -20.105 1.00 94.12 89 LYS A N 1
ATOM 675 C CA . LYS A 1 89 ? 27.649 -8.973 -20.779 1.00 94.12 89 LYS A CA 1
ATOM 676 C C . LYS A 1 89 ? 26.467 -8.764 -19.829 1.00 94.12 89 LYS A C 1
ATOM 678 O O . LYS A 1 89 ? 25.819 -7.725 -19.884 1.00 94.12 89 LYS A O 1
ATOM 683 N N . LYS A 1 90 ? 26.190 -9.730 -18.947 1.00 92.56 90 LYS A N 1
ATOM 684 C CA . LYS A 1 90 ? 25.124 -9.595 -17.945 1.00 92.56 90 LYS A CA 1
ATOM 685 C C . LYS A 1 90 ? 25.415 -8.463 -16.956 1.00 92.56 90 LYS A C 1
ATOM 687 O O . LYS A 1 90 ? 24.517 -7.696 -16.638 1.00 92.56 90 LYS A O 1
ATOM 692 N N . LEU A 1 91 ? 26.661 -8.333 -16.499 1.00 94.00 91 LEU A N 1
ATOM 693 C CA . LEU A 1 91 ? 27.060 -7.234 -15.619 1.00 94.00 91 LEU A CA 1
ATOM 694 C C . LEU A 1 91 ? 26.888 -5.872 -16.306 1.00 94.00 91 LEU A C 1
ATOM 696 O O . LEU A 1 91 ? 26.348 -4.956 -15.701 1.00 94.00 91 LEU A O 1
ATOM 700 N N . GLU A 1 92 ? 27.280 -5.756 -17.575 1.00 94.38 92 GLU A N 1
ATOM 701 C CA . GLU A 1 92 ? 27.068 -4.538 -18.366 1.00 94.38 92 GLU A CA 1
ATOM 702 C C . GLU A 1 92 ? 25.581 -4.196 -18.522 1.00 94.38 92 GLU A C 1
ATOM 704 O O . GLU A 1 92 ? 25.219 -3.023 -18.480 1.00 94.38 92 GLU A O 1
ATOM 709 N N . GLN A 1 93 ? 24.715 -5.19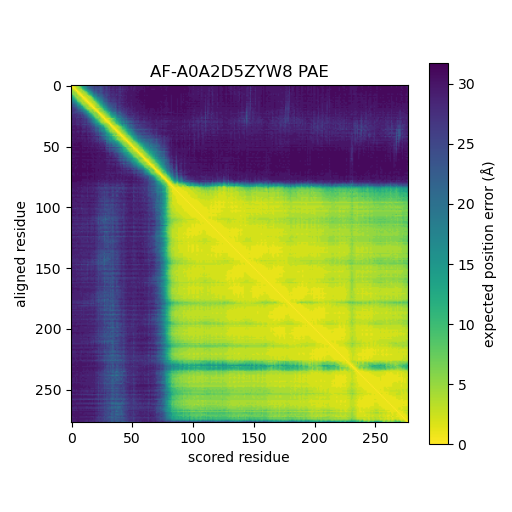7 -18.707 1.00 95.06 93 GLN A N 1
ATOM 710 C CA . GLN A 1 93 ? 23.266 -4.990 -18.770 1.00 95.06 93 GLN A CA 1
ATOM 711 C C . GLN A 1 93 ? 22.703 -4.510 -17.432 1.00 95.06 93 GLN A C 1
ATOM 713 O O . GLN A 1 93 ? 21.947 -3.546 -17.427 1.00 95.06 93 GLN A O 1
ATOM 718 N N . ASN A 1 94 ? 23.117 -5.120 -16.319 1.00 94.31 94 ASN A N 1
ATOM 719 C CA . ASN A 1 94 ? 22.705 -4.687 -14.984 1.00 94.31 94 ASN A CA 1
ATOM 720 C C . ASN A 1 94 ? 23.145 -3.242 -14.707 1.00 94.31 94 ASN A C 1
ATOM 722 O O . ASN A 1 94 ? 22.321 -2.418 -14.349 1.00 94.31 94 ASN A O 1
ATOM 726 N N . MET A 1 95 ? 24.407 -2.896 -14.986 1.00 96.75 95 MET A N 1
ATOM 727 C CA . MET A 1 95 ? 24.898 -1.523 -14.799 1.00 96.75 95 MET A CA 1
ATOM 728 C C . MET A 1 95 ? 24.140 -0.499 -15.651 1.00 96.75 95 MET A C 1
ATOM 730 O O . MET A 1 95 ? 23.910 0.625 -15.216 1.00 96.75 95 MET A O 1
ATOM 734 N N . LYS A 1 96 ? 23.765 -0.866 -16.882 1.00 97.12 96 LYS A N 1
ATOM 735 C CA . LYS A 1 96 ? 22.935 -0.009 -17.741 1.00 97.12 96 LYS A CA 1
ATOM 736 C C . LYS A 1 96 ? 21.522 0.148 -17.191 1.00 97.12 96 LYS A C 1
ATOM 738 O O . LYS A 1 96 ? 20.955 1.223 -17.333 1.00 97.12 96 LYS A O 1
ATOM 743 N N . PHE A 1 97 ? 20.968 -0.905 -16.601 1.00 97.75 97 PHE A N 1
ATOM 744 C CA . PHE A 1 97 ? 19.658 -0.857 -15.966 1.00 97.75 97 PHE A CA 1
ATOM 745 C C . PHE A 1 97 ? 19.680 0.081 -14.754 1.00 97.75 97 PHE A C 1
ATOM 747 O O . PHE A 1 97 ? 18.890 1.016 -14.713 1.00 97.75 97 PHE A O 1
ATOM 754 N N . ASP A 1 98 ? 20.654 -0.081 -13.855 1.00 97.19 98 ASP A N 1
ATOM 755 C CA . ASP A 1 98 ? 20.822 0.768 -12.665 1.00 97.19 98 ASP A CA 1
ATOM 756 C C . ASP A 1 98 ? 21.001 2.253 -13.040 1.00 97.19 98 ASP A C 1
ATOM 758 O O . ASP A 1 98 ? 20.464 3.156 -12.393 1.00 97.19 98 ASP A O 1
ATOM 762 N N . LEU A 1 99 ? 21.732 2.519 -14.130 1.00 96.94 99 LEU A N 1
ATOM 763 C CA . LEU A 1 99 ? 21.872 3.869 -14.673 1.00 96.94 99 LEU A CA 1
ATOM 764 C C . LEU A 1 99 ? 20.532 4.416 -15.178 1.00 96.94 99 LEU A C 1
ATOM 766 O O . LEU A 1 99 ? 20.196 5.552 -14.866 1.00 96.94 99 LEU A O 1
ATOM 770 N N . ALA A 1 100 ? 19.756 3.617 -15.916 1.00 98.25 100 ALA A N 1
ATOM 771 C CA . ALA A 1 100 ? 18.439 4.033 -16.392 1.00 98.25 100 ALA A CA 1
ATOM 772 C C . ALA A 1 100 ? 17.476 4.327 -15.228 1.00 98.25 100 ALA A C 1
ATOM 774 O O . ALA A 1 100 ? 16.710 5.282 -15.311 1.00 98.25 100 ALA A O 1
ATOM 775 N N . VAL A 1 101 ? 17.537 3.564 -14.130 1.00 97.94 101 VAL A N 1
ATOM 776 C CA . VAL A 1 101 ? 16.764 3.845 -12.902 1.00 97.94 101 VAL A CA 1
ATOM 777 C C . VAL A 1 101 ? 17.156 5.196 -12.317 1.00 97.94 101 VAL A C 1
ATOM 779 O O . VAL A 1 101 ? 16.296 6.035 -12.066 1.00 97.94 101 VAL A O 1
ATOM 782 N N . THR A 1 102 ? 18.458 5.457 -12.203 1.00 97.75 102 THR A N 1
ATOM 783 C CA . THR A 1 102 ? 18.959 6.745 -11.701 1.00 97.75 102 THR A CA 1
ATOM 784 C C . THR A 1 102 ? 18.512 7.914 -12.588 1.00 97.75 102 THR A C 1
ATOM 786 O O . THR A 1 102 ? 18.047 8.932 -12.081 1.00 97.75 102 THR A O 1
ATOM 789 N N . GLU A 1 103 ? 18.608 7.767 -13.913 1.00 97.62 103 GLU A N 1
ATOM 790 C CA . GLU A 1 103 ? 18.158 8.784 -14.872 1.00 97.62 103 GLU A CA 1
ATOM 791 C C . GLU A 1 103 ? 16.649 9.038 -14.776 1.00 97.62 103 GLU A C 1
ATOM 793 O O . GLU A 1 103 ? 16.221 10.191 -14.850 1.00 97.62 103 GLU A O 1
ATOM 798 N N . TYR A 1 104 ? 15.844 7.988 -14.584 1.00 98.12 104 TYR A N 1
ATOM 799 C CA . TYR A 1 104 ? 14.406 8.120 -14.357 1.00 98.12 104 TYR A CA 1
ATOM 800 C C . TYR A 1 104 ? 14.121 8.925 -13.083 1.00 98.12 104 TYR A C 1
ATOM 802 O O . TYR A 1 104 ? 13.384 9.909 -13.133 1.00 98.12 104 TYR A O 1
ATOM 810 N N . ASP A 1 105 ? 14.747 8.568 -11.961 1.00 97.06 105 ASP A N 1
ATOM 811 C CA . ASP A 1 105 ? 14.540 9.245 -10.677 1.00 97.06 105 ASP A CA 1
ATOM 812 C C . ASP A 1 105 ? 14.944 10.725 -10.722 1.00 97.06 105 ASP A C 1
ATOM 814 O O . ASP A 1 105 ? 14.279 11.587 -10.139 1.00 97.06 105 ASP A O 1
ATOM 818 N N . GLU A 1 106 ? 16.044 11.045 -11.405 1.00 97.69 106 GLU A N 1
ATOM 819 C CA . GLU A 1 106 ? 16.464 12.428 -11.636 1.00 97.69 106 GLU A CA 1
ATOM 820 C C . GLU A 1 106 ? 15.491 13.174 -12.552 1.00 97.69 106 GLU A C 1
ATOM 822 O O . GLU A 1 106 ? 15.165 14.333 -12.285 1.00 97.69 106 GLU A O 1
ATOM 827 N N . ALA A 1 107 ? 14.991 12.523 -13.603 1.00 97.62 107 ALA A N 1
ATOM 828 C CA . ALA A 1 107 ? 14.020 13.112 -14.515 1.00 97.62 107 ALA A CA 1
ATOM 829 C C . ALA A 1 107 ? 12.701 13.444 -13.805 1.00 97.62 107 ALA A C 1
ATOM 831 O O . ALA A 1 107 ? 12.221 14.567 -13.948 1.00 97.62 107 ALA A O 1
ATOM 832 N N . VAL A 1 108 ? 12.187 12.542 -12.959 1.00 96.50 108 VAL A N 1
ATOM 833 C CA . VAL A 1 108 ? 10.991 12.784 -12.130 1.00 96.50 108 VAL A CA 1
ATOM 834 C C . VAL A 1 108 ? 11.197 13.988 -11.210 1.00 96.50 108 VAL A C 1
ATOM 836 O O . VAL A 1 108 ? 10.347 14.877 -11.144 1.00 96.50 108 VAL A O 1
ATOM 839 N N . LYS A 1 109 ? 12.349 14.079 -10.529 1.00 96.50 109 LYS A N 1
ATOM 840 C CA . LYS A 1 109 ? 12.677 15.232 -9.663 1.00 96.50 109 LYS A CA 1
ATOM 841 C C . LYS A 1 109 ? 12.709 16.548 -10.438 1.00 96.50 109 LYS A C 1
ATOM 843 O O . LYS A 1 109 ? 12.297 17.580 -9.912 1.00 96.50 109 LYS A O 1
ATOM 848 N N . ASN A 1 110 ? 13.190 16.502 -11.675 1.00 96.81 110 ASN A N 1
ATOM 849 C CA . ASN A 1 110 ? 13.297 17.660 -12.556 1.00 96.81 110 ASN A CA 1
ATOM 850 C C . ASN A 1 110 ? 12.027 17.918 -13.382 1.00 96.81 110 ASN A C 1
ATOM 852 O O . ASN A 1 110 ? 12.001 18.889 -14.139 1.00 96.81 110 ASN A O 1
ATOM 856 N N . GLN A 1 111 ? 10.991 17.080 -13.244 1.00 95.44 111 GLN A N 1
ATOM 857 C CA . GLN A 1 111 ? 9.769 17.111 -14.056 1.00 95.44 111 GLN A CA 1
ATOM 858 C C . GLN A 1 111 ? 10.057 17.041 -15.571 1.00 95.44 111 GLN A C 1
ATOM 860 O O . GLN A 1 111 ? 9.343 17.625 -16.390 1.00 95.44 111 GLN A O 1
ATOM 865 N N . ASP A 1 112 ? 11.127 16.342 -15.962 1.00 97.44 112 ASP A N 1
ATOM 866 C CA . ASP A 1 112 ? 11.520 16.144 -17.358 1.00 97.44 112 ASP A CA 1
ATOM 867 C C . ASP A 1 112 ? 10.906 14.854 -17.914 1.00 97.44 112 ASP A C 1
ATOM 869 O O . ASP A 1 112 ? 11.554 13.809 -18.017 1.00 97.44 112 ASP A O 1
ATOM 873 N N . ILE A 1 113 ? 9.652 14.964 -18.351 1.00 95.12 113 ILE A N 1
ATOM 874 C CA . ILE A 1 113 ? 8.865 13.852 -18.907 1.00 95.12 113 ILE A CA 1
ATOM 875 C C . ILE A 1 113 ? 9.582 13.175 -20.089 1.00 95.12 113 ILE A C 1
ATOM 877 O O . ILE A 1 113 ? 9.478 11.965 -20.286 1.00 95.12 113 ILE A O 1
ATOM 881 N N . GLN A 1 114 ? 10.342 13.925 -20.897 1.00 96.25 114 GLN A N 1
ATOM 882 C CA . GLN A 1 114 ? 11.051 13.340 -22.039 1.00 96.25 114 GLN A CA 1
ATOM 883 C C . GLN A 1 114 ? 12.196 12.434 -21.591 1.00 96.25 114 GLN A C 1
ATOM 885 O O . GLN A 1 114 ? 12.460 11.408 -22.225 1.00 96.25 114 GLN A O 1
ATOM 890 N N . SER A 1 115 ? 12.884 12.805 -20.515 1.00 97.50 115 SER A N 1
ATOM 891 C CA . SER A 1 115 ? 13.927 11.970 -19.930 1.00 97.50 115 SER A CA 1
ATOM 892 C C . SER A 1 115 ? 13.349 10.785 -19.155 1.00 97.50 115 SER A C 1
ATOM 894 O O . SER A 1 115 ? 13.892 9.692 -19.295 1.00 97.50 115 SER A O 1
ATOM 896 N N . GLU A 1 116 ? 12.203 10.938 -18.479 1.00 97.44 116 GLU A N 1
ATOM 897 C CA . GLU A 1 116 ? 11.473 9.815 -17.862 1.00 97.44 116 GLU A CA 1
ATOM 898 C C . GLU A 1 116 ? 11.146 8.725 -18.894 1.00 97.44 116 GLU A C 1
ATOM 900 O O . GLU A 1 116 ? 11.500 7.557 -18.723 1.00 97.44 116 GLU A O 1
ATOM 905 N N . LEU A 1 117 ? 10.524 9.114 -20.013 1.00 97.25 117 LEU A N 1
ATOM 906 C CA . LEU A 1 117 ? 10.141 8.186 -21.079 1.00 97.25 117 LEU A CA 1
ATOM 907 C C . LEU A 1 117 ? 11.360 7.518 -21.723 1.00 97.25 117 LEU A C 1
ATOM 909 O O . LEU A 1 117 ? 11.326 6.329 -22.040 1.00 97.25 117 LEU A O 1
ATOM 913 N N . ARG A 1 118 ? 12.458 8.260 -21.905 1.00 97.75 118 ARG A N 1
ATOM 914 C CA . ARG A 1 118 ? 13.707 7.705 -22.445 1.00 97.75 118 ARG A CA 1
ATOM 915 C C . ARG A 1 118 ? 14.287 6.636 -21.521 1.00 97.75 118 ARG A C 1
ATOM 917 O O . ARG A 1 118 ? 14.685 5.579 -22.009 1.00 97.75 118 ARG A O 1
ATOM 924 N N . ALA A 1 119 ? 14.314 6.905 -20.219 1.00 98.12 119 ALA A N 1
ATOM 925 C CA . ALA A 1 119 ? 14.799 5.968 -19.218 1.00 98.12 119 ALA A CA 1
ATOM 926 C C . ALA A 1 119 ? 13.922 4.705 -19.159 1.00 98.12 119 ALA A C 1
ATOM 928 O O . ALA A 1 119 ? 14.446 3.592 -19.218 1.00 98.12 119 ALA A O 1
ATOM 929 N N . LEU A 1 120 ? 12.592 4.856 -19.178 1.00 97.88 120 LEU A N 1
ATOM 930 C CA . LEU A 1 120 ? 11.650 3.731 -19.243 1.00 97.88 120 LEU A CA 1
ATOM 931 C C . LEU A 1 120 ? 11.856 2.858 -20.487 1.00 97.88 120 LEU A C 1
ATOM 933 O O . LEU A 1 120 ? 11.902 1.633 -20.381 1.00 97.88 120 LEU A O 1
ATOM 937 N N . LEU A 1 121 ? 12.028 3.467 -21.665 1.00 98.12 121 LEU A N 1
ATOM 938 C CA . LEU A 1 121 ? 12.315 2.729 -22.902 1.00 98.12 121 LEU A CA 1
ATOM 939 C C . LEU A 1 121 ? 13.655 1.987 -22.828 1.00 98.12 121 LEU A C 1
ATOM 941 O O . LEU A 1 121 ? 13.789 0.884 -23.363 1.00 98.12 121 LEU A O 1
ATOM 945 N N . MET A 1 122 ? 14.653 2.574 -22.165 1.00 98.00 122 MET A N 1
ATOM 946 C CA . MET A 1 122 ? 15.940 1.922 -21.951 1.00 98.00 122 MET A CA 1
ATOM 947 C C . MET A 1 122 ? 15.794 0.693 -21.049 1.00 98.00 122 MET A C 1
ATOM 949 O O . MET A 1 122 ? 16.261 -0.379 -21.437 1.00 98.00 122 MET A O 1
ATOM 953 N N . MET A 1 123 ? 15.100 0.809 -19.915 1.00 98.38 123 MET A N 1
ATOM 954 C CA . MET A 1 123 ? 14.796 -0.321 -19.029 1.00 98.38 123 MET A CA 1
ATOM 955 C C . MET A 1 123 ? 14.062 -1.445 -19.770 1.00 98.38 123 MET A C 1
ATOM 957 O O . MET A 1 123 ? 14.497 -2.597 -19.726 1.00 98.38 123 MET A O 1
ATOM 961 N N . GLU A 1 124 ? 13.012 -1.101 -20.523 1.00 97.75 124 GLU A N 1
ATOM 962 C CA . GLU A 1 124 ? 12.219 -2.051 -21.312 1.00 97.75 124 GLU A CA 1
ATOM 963 C C . GLU A 1 124 ? 13.074 -2.802 -22.337 1.00 97.75 124 GLU A C 1
ATOM 965 O O . GLU A 1 124 ? 12.928 -4.009 -22.523 1.00 97.75 124 GLU A O 1
ATOM 970 N N . SER A 1 125 ? 13.999 -2.096 -22.993 1.00 97.44 125 SER A N 1
ATOM 971 C CA . SER A 1 125 ? 14.895 -2.692 -23.987 1.00 97.44 125 SER A CA 1
ATOM 972 C C . SER A 1 125 ? 15.918 -3.662 -23.385 1.00 97.44 125 SER A C 1
ATOM 974 O O . SER A 1 125 ? 16.402 -4.557 -24.084 1.00 97.44 125 SER A O 1
ATOM 976 N N . ILE A 1 126 ? 16.269 -3.477 -22.109 1.00 97.12 126 ILE A N 1
ATOM 977 C CA . ILE A 1 126 ? 17.223 -4.324 -21.390 1.00 97.12 126 ILE A CA 1
ATOM 978 C C . ILE A 1 126 ? 16.519 -5.590 -20.909 1.00 97.12 126 ILE A C 1
ATOM 980 O O . ILE A 1 126 ? 16.987 -6.692 -21.207 1.00 97.12 126 ILE A O 1
ATOM 984 N N . ASP A 1 127 ? 15.410 -5.429 -20.187 1.00 95.75 127 ASP A N 1
ATOM 985 C CA . ASP A 1 127 ? 14.574 -6.530 -19.719 1.00 95.75 127 ASP A CA 1
ATOM 986 C C . ASP A 1 127 ? 13.118 -6.065 -19.500 1.00 95.75 127 ASP A C 1
ATOM 988 O O . ASP A 1 127 ? 12.804 -5.462 -18.470 1.00 95.75 127 ASP A O 1
ATOM 992 N N . PRO A 1 128 ? 12.194 -6.388 -20.425 1.00 96.62 128 PRO A N 1
ATOM 993 C CA . PRO A 1 128 ? 10.798 -5.964 -20.328 1.00 96.62 128 PRO A CA 1
ATOM 994 C C . PRO A 1 128 ? 10.017 -6.686 -19.220 1.00 96.62 128 PRO A C 1
ATOM 996 O O . PRO A 1 128 ? 8.896 -6.289 -18.911 1.00 96.62 128 PRO A O 1
ATOM 999 N N . ASN A 1 129 ? 10.573 -7.754 -18.635 1.00 96.69 129 ASN A N 1
ATOM 1000 C CA . ASN A 1 129 ? 9.973 -8.470 -17.508 1.00 96.69 129 ASN A CA 1
ATOM 1001 C C . ASN A 1 129 ? 10.740 -8.225 -16.202 1.00 96.69 129 ASN A C 1
ATOM 1003 O O . ASN A 1 129 ? 10.560 -8.979 -15.246 1.00 96.69 129 ASN A O 1
ATOM 1007 N N . ASN A 1 130 ? 11.598 -7.207 -16.137 1.00 96.62 130 ASN A N 1
ATOM 1008 C CA . ASN A 1 130 ? 12.237 -6.842 -14.884 1.00 96.62 130 ASN A CA 1
ATOM 1009 C C . ASN A 1 130 ? 11.178 -6.268 -13.909 1.00 96.62 130 ASN A C 1
ATOM 1011 O O . ASN A 1 130 ? 10.442 -5.355 -14.294 1.00 96.62 130 ASN A O 1
ATOM 1015 N N . PRO A 1 131 ? 11.077 -6.775 -12.662 1.00 96.31 131 PRO A N 1
ATOM 1016 C CA . PRO A 1 131 ? 10.100 -6.282 -11.691 1.00 96.31 131 PRO A CA 1
ATOM 1017 C C . PRO A 1 131 ? 10.212 -4.784 -11.393 1.00 96.31 131 PRO A C 1
ATOM 1019 O O . PRO A 1 131 ? 9.192 -4.107 -11.363 1.00 96.31 131 PRO A O 1
ATOM 1022 N N . GLU A 1 132 ? 11.426 -4.254 -11.246 1.00 96.81 132 GLU A N 1
ATOM 1023 C CA . GLU A 1 132 ? 11.673 -2.836 -10.958 1.00 96.81 132 GLU A CA 1
ATOM 1024 C C . GLU A 1 132 ? 11.246 -1.946 -12.131 1.00 96.81 132 GLU A C 1
ATOM 1026 O O . GLU A 1 132 ? 10.606 -0.917 -11.927 1.00 96.81 132 GLU A O 1
ATOM 1031 N N . TYR A 1 133 ? 11.485 -2.377 -13.376 1.00 98.12 133 TYR A N 1
ATOM 1032 C CA . TYR A 1 133 ? 10.955 -1.686 -14.560 1.00 98.12 133 TYR A CA 1
ATOM 1033 C C . TYR A 1 133 ? 9.424 -1.642 -14.547 1.00 98.12 133 TYR A C 1
ATOM 1035 O O . TYR A 1 133 ? 8.827 -0.589 -14.769 1.00 98.12 133 TYR A O 1
ATOM 1043 N N . LEU A 1 134 ? 8.777 -2.780 -14.287 1.00 98.50 134 LEU A N 1
ATOM 1044 C CA . LEU A 1 134 ? 7.318 -2.869 -14.274 1.00 98.50 134 LEU A CA 1
ATOM 1045 C C . LEU A 1 134 ? 6.715 -2.024 -13.144 1.00 98.50 134 LEU A C 1
ATOM 1047 O O . LEU A 1 134 ? 5.715 -1.345 -13.365 1.00 98.50 134 LEU A O 1
ATOM 1051 N N . GLU A 1 135 ? 7.341 -2.005 -11.969 1.00 98.25 135 GLU A N 1
ATOM 1052 C CA . GLU A 1 135 ? 6.968 -1.133 -10.850 1.00 98.25 135 GLU A CA 1
ATOM 1053 C C . GLU A 1 135 ? 7.148 0.353 -11.193 1.00 98.25 135 GLU A C 1
ATOM 1055 O O . GLU A 1 135 ? 6.254 1.163 -10.933 1.00 98.25 135 GLU A O 1
ATOM 1060 N N . THR A 1 136 ? 8.251 0.706 -11.855 1.00 98.00 136 THR A N 1
ATOM 1061 C CA . THR A 1 136 ? 8.537 2.074 -12.317 1.00 98.00 136 THR A CA 1
ATOM 1062 C C . THR A 1 136 ? 7.514 2.527 -13.358 1.00 98.00 136 THR A C 1
ATOM 1064 O O . THR A 1 136 ? 6.980 3.632 -13.273 1.00 98.00 136 THR A O 1
ATOM 1067 N N . LYS A 1 137 ? 7.150 1.646 -14.295 1.00 98.25 137 LYS A N 1
ATOM 1068 C CA . LYS A 1 137 ? 6.105 1.894 -15.296 1.00 98.25 137 LYS A CA 1
ATOM 1069 C C . LYS A 1 137 ? 4.737 2.135 -14.654 1.00 98.25 137 LYS A C 1
ATOM 1071 O O . LYS A 1 137 ? 4.016 3.035 -15.076 1.00 98.25 137 LYS A O 1
ATOM 1076 N N . VAL A 1 138 ? 4.390 1.372 -13.613 1.00 98.31 138 VAL A N 1
ATOM 1077 C CA . VAL A 1 138 ? 3.176 1.614 -12.814 1.00 98.31 138 VAL A CA 1
ATOM 1078 C C . VAL A 1 138 ? 3.217 2.998 -12.168 1.00 98.31 138 VAL A C 1
ATOM 1080 O O . VAL A 1 138 ? 2.236 3.735 -12.256 1.00 98.31 138 VAL A O 1
ATOM 1083 N N . THR A 1 139 ? 4.338 3.368 -11.544 1.00 96.19 139 THR A N 1
ATOM 1084 C CA . THR A 1 139 ? 4.512 4.691 -10.923 1.00 96.19 139 THR A CA 1
ATOM 1085 C C . THR A 1 139 ? 4.331 5.813 -11.936 1.00 96.19 139 THR A C 1
ATOM 1087 O O . THR A 1 139 ? 3.595 6.755 -11.655 1.00 96.19 139 THR A O 1
ATOM 1090 N N . HIS A 1 140 ? 4.951 5.697 -13.111 1.00 97.38 140 HIS A N 1
ATOM 1091 C CA . HIS A 1 140 ? 4.868 6.695 -14.173 1.00 97.38 140 HIS A CA 1
ATOM 1092 C C . HIS A 1 140 ? 3.416 6.967 -14.584 1.00 97.38 140 HIS A C 1
ATOM 1094 O O . HIS A 1 140 ? 2.934 8.088 -14.438 1.00 97.38 140 HIS A O 1
ATOM 1100 N N . HIS A 1 141 ? 2.685 5.934 -15.014 1.00 97.75 141 HIS A N 1
ATOM 1101 C CA . HIS A 1 141 ? 1.305 6.105 -15.481 1.00 97.75 141 HIS A CA 1
ATOM 1102 C C . HIS A 1 141 ? 0.370 6.617 -14.377 1.00 97.75 141 HIS A C 1
ATOM 1104 O O . HIS A 1 141 ? -0.521 7.427 -14.630 1.00 97.75 141 HIS A O 1
ATOM 1110 N N . ARG A 1 142 ? 0.595 6.209 -13.122 1.00 95.75 142 ARG A N 1
ATOM 1111 C CA . ARG A 1 142 ? -0.152 6.759 -11.984 1.00 95.75 142 ARG A CA 1
ATOM 1112 C C . ARG A 1 142 ? 0.143 8.236 -11.745 1.00 95.75 142 ARG A C 1
ATOM 1114 O O . ARG A 1 142 ? -0.786 9.006 -11.527 1.00 95.75 142 ARG A O 1
ATOM 1121 N N . TYR A 1 143 ? 1.414 8.629 -11.776 1.00 93.69 143 TYR A N 1
ATOM 1122 C CA . TYR A 1 143 ? 1.830 10.012 -11.546 1.00 93.69 143 TYR A CA 1
ATOM 1123 C C . TYR A 1 143 ? 1.277 10.961 -12.616 1.00 93.69 143 TYR A C 1
ATOM 1125 O O . TYR A 1 143 ? 0.851 12.070 -12.299 1.00 93.69 143 TYR A O 1
ATOM 1133 N N . HIS A 1 144 ? 1.202 10.492 -13.863 1.00 94.38 144 HIS A N 1
ATOM 1134 C CA . HIS A 1 144 ? 0.671 11.254 -14.997 1.00 94.38 144 HIS A CA 1
ATOM 1135 C C . HIS A 1 144 ? -0.851 11.130 -15.182 1.00 94.38 144 HIS A C 1
ATOM 1137 O O . HIS A 1 144 ? -1.401 11.684 -16.131 1.00 94.38 144 HIS A O 1
ATOM 1143 N N . ASN A 1 145 ? -1.554 10.482 -14.242 1.00 93.75 145 ASN A N 1
ATOM 1144 C CA . ASN A 1 145 ? -3.012 10.319 -14.248 1.00 93.75 145 ASN A CA 1
ATOM 1145 C C . ASN A 1 145 ? -3.538 9.647 -15.534 1.00 93.75 145 ASN A C 1
ATOM 1147 O O . ASN A 1 145 ? -4.509 10.094 -16.150 1.00 93.75 145 ASN A O 1
ATOM 1151 N N . GLU A 1 146 ? -2.885 8.551 -15.915 1.00 95.25 146 GLU A N 1
ATOM 1152 C CA . GLU A 1 146 ? -3.195 7.702 -17.067 1.00 95.25 146 GLU A CA 1
ATOM 1153 C C . GLU A 1 146 ? -3.780 6.367 -16.558 1.00 95.25 146 GLU A C 1
ATOM 1155 O O . GLU A 1 146 ? -3.059 5.376 -16.409 1.00 95.25 146 GLU A O 1
ATOM 1160 N N . PRO A 1 147 ? -5.073 6.321 -16.176 1.00 91.12 147 PRO A N 1
ATOM 1161 C CA . PRO A 1 147 ? -5.633 5.198 -15.420 1.00 91.12 147 PRO A CA 1
ATOM 1162 C C . PRO A 1 147 ? -5.714 3.889 -16.218 1.00 91.12 147 PRO A C 1
ATOM 1164 O O . PRO A 1 147 ? -5.575 2.811 -15.637 1.00 91.12 147 PRO A O 1
ATOM 1167 N N . GLU A 1 148 ? -5.927 3.956 -17.534 1.00 95.12 148 GLU A N 1
ATOM 1168 C CA . GLU A 1 148 ? -6.000 2.764 -18.388 1.00 95.12 148 GLU A CA 1
ATOM 1169 C C . GLU A 1 148 ? -4.613 2.131 -18.553 1.00 95.12 148 GLU A C 1
ATOM 1171 O O . GLU A 1 148 ? -4.446 0.919 -18.392 1.00 95.12 148 GLU A O 1
ATOM 1176 N N . GLU A 1 149 ? -3.600 2.955 -18.806 1.00 97.38 149 GLU A N 1
ATOM 1177 C CA . GLU A 1 149 ? -2.201 2.559 -18.914 1.00 97.38 149 GLU A CA 1
ATOM 1178 C C . GLU A 1 149 ? -1.656 2.065 -17.569 1.00 97.38 149 GLU A C 1
ATOM 1180 O O . GLU A 1 149 ? -0.975 1.036 -17.516 1.00 97.38 149 GLU A O 1
ATOM 1185 N N . ALA A 1 150 ? -2.018 2.727 -16.466 1.00 97.44 150 ALA A N 1
ATOM 1186 C CA . ALA A 1 150 ? -1.672 2.292 -15.117 1.00 97.44 150 ALA A CA 1
ATOM 1187 C C . ALA A 1 150 ? -2.238 0.898 -14.826 1.00 97.44 150 ALA A C 1
ATOM 1189 O O . ALA A 1 150 ? -1.503 0.027 -14.358 1.00 97.44 150 ALA A O 1
ATOM 1190 N N . GLN A 1 151 ? -3.507 0.645 -15.156 1.00 97.06 151 GLN A N 1
ATOM 1191 C CA . GLN A 1 151 ? -4.128 -0.667 -14.973 1.00 97.06 151 GLN A CA 1
ATOM 1192 C C . GLN A 1 151 ? -3.406 -1.759 -15.782 1.00 97.06 151 GLN A C 1
ATOM 1194 O O . GLN A 1 151 ? -3.099 -2.826 -15.245 1.00 97.06 151 GLN A O 1
ATOM 1199 N N . GLN A 1 152 ? -3.062 -1.490 -17.045 1.00 97.75 152 GLN A N 1
ATOM 1200 C CA . GLN A 1 152 ? -2.306 -2.433 -17.882 1.00 97.75 152 GLN A CA 1
ATOM 1201 C C . GLN A 1 152 ? -0.897 -2.705 -17.332 1.00 97.75 152 GLN A C 1
ATOM 1203 O O . GLN A 1 152 ? -0.426 -3.851 -17.337 1.00 97.75 152 GLN A O 1
ATOM 1208 N N . ALA A 1 153 ? -0.219 -1.669 -16.835 1.00 98.12 153 ALA A N 1
ATOM 1209 C CA . ALA A 1 153 ? 1.088 -1.799 -16.202 1.00 98.12 153 ALA A CA 1
ATOM 1210 C C . ALA A 1 153 ? 1.004 -2.617 -14.903 1.00 98.12 153 ALA A C 1
ATOM 1212 O O . ALA A 1 153 ? 1.832 -3.503 -14.691 1.00 98.12 153 ALA A O 1
ATOM 1213 N N . ILE A 1 154 ? -0.031 -2.405 -14.082 1.00 98.56 154 ILE A N 1
ATOM 1214 C CA . ILE A 1 154 ? -0.285 -3.167 -12.849 1.00 98.56 154 ILE A CA 1
ATOM 1215 C C . ILE A 1 154 ? -0.512 -4.645 -13.171 1.00 98.56 154 ILE A C 1
ATOM 1217 O O . ILE A 1 154 ? 0.061 -5.521 -12.522 1.00 98.56 154 ILE A O 1
ATOM 1221 N N . GLU A 1 155 ? -1.317 -4.954 -14.187 1.00 98.00 155 GLU A N 1
ATOM 1222 C CA . GLU A 1 155 ? -1.559 -6.334 -14.619 1.00 98.00 155 GLU A CA 1
ATOM 1223 C C . GLU A 1 155 ? -0.282 -7.018 -15.109 1.00 98.00 155 GLU A C 1
ATOM 1225 O O . GLU A 1 155 ? -0.016 -8.167 -14.744 1.00 98.00 155 GLU A O 1
ATOM 1230 N N . SER A 1 156 ? 0.531 -6.302 -15.886 1.00 97.88 156 SER A N 1
ATOM 1231 C CA . SER A 1 156 ? 1.823 -6.792 -16.375 1.00 97.88 156 SER A CA 1
ATOM 1232 C C . SER A 1 156 ? 2.799 -7.040 -15.225 1.00 97.88 156 SER A C 1
ATOM 1234 O O . SER A 1 156 ? 3.399 -8.113 -15.148 1.00 97.88 156 SER A O 1
ATOM 1236 N N . CYS A 1 157 ? 2.887 -6.099 -14.284 1.00 98.38 157 CYS A N 1
ATOM 1237 C CA . CYS A 1 157 ? 3.691 -6.225 -13.076 1.00 98.38 157 CYS A CA 1
ATOM 1238 C C . CYS A 1 157 ? 3.283 -7.447 -12.253 1.00 98.38 157 CYS A C 1
ATOM 1240 O O . CYS A 1 157 ? 4.101 -8.323 -11.988 1.00 98.38 157 CYS A O 1
ATOM 1242 N N . LEU A 1 158 ? 1.999 -7.575 -11.915 1.00 97.75 158 LEU A N 1
ATOM 1243 C CA . LEU A 1 158 ? 1.509 -8.651 -11.052 1.00 97.75 158 LEU A CA 1
ATOM 1244 C C . LEU A 1 158 ? 1.499 -10.024 -11.736 1.00 97.75 158 LEU A C 1
ATOM 1246 O O . LEU A 1 158 ? 1.371 -11.045 -11.062 1.00 97.75 158 LEU A O 1
ATOM 1250 N N . LYS A 1 159 ? 1.637 -10.079 -13.062 1.00 97.81 159 LYS A N 1
ATOM 1251 C CA . LYS A 1 159 ? 1.884 -11.330 -13.786 1.00 97.81 159 LYS A CA 1
ATOM 1252 C C . LYS A 1 159 ? 3.308 -11.846 -13.559 1.00 97.81 159 LYS A C 1
ATOM 1254 O O . LYS A 1 159 ? 3.500 -13.058 -13.493 1.00 97.81 159 LYS A O 1
ATOM 1259 N N . VAL A 1 160 ? 4.284 -10.945 -13.461 1.00 97.81 160 VAL A N 1
ATOM 1260 C CA . VAL A 1 160 ? 5.704 -11.270 -13.247 1.00 97.81 160 VAL A CA 1
ATOM 1261 C C . VAL A 1 160 ? 6.027 -11.401 -11.759 1.00 97.81 160 VAL A C 1
ATOM 1263 O O . VAL A 1 160 ? 6.686 -12.357 -11.353 1.00 97.81 160 VAL A O 1
ATOM 1266 N N . ALA A 1 161 ? 5.524 -10.477 -10.943 1.00 96.56 161 ALA A N 1
ATOM 1267 C CA . ALA A 1 161 ? 5.717 -10.406 -9.502 1.00 96.56 161 ALA A CA 1
ATOM 1268 C C . ALA A 1 161 ? 4.352 -10.366 -8.780 1.00 96.56 161 ALA A C 1
ATOM 1270 O O . ALA A 1 161 ? 3.898 -9.299 -8.365 1.00 96.56 161 ALA A O 1
ATOM 1271 N N . PRO A 1 162 ? 3.674 -11.519 -8.597 1.00 96.19 162 PRO A N 1
ATOM 1272 C CA . PRO A 1 162 ? 2.328 -11.573 -8.009 1.00 96.19 162 PRO A CA 1
ATOM 1273 C C . PRO A 1 162 ? 2.214 -11.024 -6.582 1.00 96.19 162 PRO A C 1
ATOM 1275 O O . PRO A 1 162 ? 1.117 -10.677 -6.151 1.00 96.19 162 PRO A O 1
ATOM 1278 N N . SER A 1 163 ? 3.333 -10.963 -5.859 1.00 95.25 163 SER A N 1
ATOM 1279 C CA . SER A 1 163 ? 3.440 -10.437 -4.498 1.00 95.25 163 SER A CA 1
ATOM 1280 C C . SER A 1 163 ? 4.166 -9.088 -4.426 1.00 95.25 163 SER A C 1
ATOM 1282 O O . SER A 1 163 ? 4.603 -8.714 -3.342 1.00 95.25 163 SER A O 1
ATOM 1284 N N . SER A 1 164 ? 4.343 -8.377 -5.549 1.00 97.00 164 SER A N 1
ATOM 1285 C CA . SER A 1 164 ? 4.882 -7.011 -5.526 1.00 97.00 164 SER A CA 1
ATOM 1286 C C . SER A 1 164 ? 3.939 -6.113 -4.729 1.00 97.00 164 SER A C 1
ATOM 1288 O O . SER A 1 164 ? 2.816 -5.831 -5.157 1.00 97.00 164 SER A O 1
ATOM 1290 N N . GLU A 1 165 ? 4.389 -5.666 -3.556 1.00 95.12 165 GLU A N 1
ATOM 1291 C CA . GLU A 1 165 ? 3.601 -4.768 -2.715 1.00 95.12 165 GLU A CA 1
ATOM 1292 C C . GLU A 1 165 ? 3.294 -3.460 -3.433 1.00 95.12 165 GLU A C 1
ATOM 1294 O O . GLU A 1 165 ? 2.173 -2.964 -3.348 1.00 95.12 165 GLU A O 1
ATOM 1299 N N . HIS A 1 166 ? 4.264 -2.929 -4.181 1.00 96.62 166 HIS A N 1
ATOM 1300 C CA . HIS A 1 166 ? 4.107 -1.695 -4.941 1.00 96.62 166 HIS A CA 1
ATOM 1301 C C . HIS A 1 166 ? 2.952 -1.796 -5.940 1.00 96.62 166 HIS A C 1
ATOM 1303 O O . HIS A 1 166 ? 2.027 -0.981 -5.914 1.00 96.62 166 HIS A O 1
ATOM 1309 N N . CYS A 1 167 ? 2.932 -2.850 -6.757 1.00 98.06 167 CYS A N 1
ATOM 1310 C CA . CYS A 1 167 ? 1.890 -3.042 -7.763 1.00 98.06 167 CYS A CA 1
ATOM 1311 C C . CYS A 1 167 ? 0.528 -3.408 -7.156 1.00 98.06 167 CYS A C 1
ATOM 1313 O O . CYS A 1 167 ? -0.508 -2.988 -7.675 1.00 98.06 167 CYS A O 1
ATOM 1315 N N . LEU A 1 168 ? 0.497 -4.142 -6.038 1.00 98.38 168 LEU A N 1
ATOM 1316 C CA . LEU A 1 168 ? -0.747 -4.421 -5.313 1.00 98.38 168 LEU A CA 1
ATOM 1317 C C . LEU A 1 168 ? -1.352 -3.140 -4.726 1.00 98.38 168 LEU A C 1
ATOM 1319 O O . LEU A 1 168 ? -2.544 -2.891 -4.904 1.00 98.38 168 LEU A O 1
ATOM 1323 N N . ARG A 1 169 ? -0.537 -2.301 -4.075 1.00 97.75 169 ARG A N 1
ATOM 1324 C CA . ARG A 1 169 ? -0.968 -1.010 -3.517 1.00 97.75 169 ARG A CA 1
ATOM 1325 C C . ARG A 1 169 ? -1.438 -0.057 -4.611 1.00 97.75 169 ARG A C 1
ATOM 1327 O O . ARG A 1 169 ? -2.483 0.567 -4.455 1.00 97.75 169 ARG A O 1
ATOM 1334 N N . ALA A 1 170 ? -0.723 -0.005 -5.733 1.00 98.00 170 ALA A N 1
ATOM 1335 C CA . ALA A 1 170 ? -1.130 0.758 -6.907 1.00 98.00 170 ALA A CA 1
ATOM 1336 C C . ALA A 1 170 ? -2.495 0.308 -7.452 1.00 98.00 170 ALA A C 1
ATOM 1338 O O . ALA A 1 170 ? -3.341 1.152 -7.732 1.00 98.00 170 ALA A O 1
ATOM 1339 N N . GLY A 1 171 ? -2.748 -1.003 -7.531 1.00 98.00 171 GLY A N 1
ATOM 1340 C CA . GLY A 1 171 ? -4.058 -1.541 -7.914 1.00 98.00 171 GLY A CA 1
ATOM 1341 C C . GLY A 1 171 ? -5.181 -1.142 -6.959 1.00 98.00 171 GLY A C 1
ATOM 1342 O O . GLY A 1 171 ? -6.281 -0.816 -7.403 1.00 98.00 171 GLY A O 1
ATOM 1343 N N . VAL A 1 172 ? -4.907 -1.112 -5.651 1.00 98.19 172 VAL A N 1
ATOM 1344 C CA . VAL A 1 172 ? -5.866 -0.593 -4.666 1.00 98.19 172 VAL A CA 1
ATOM 1345 C C . VAL A 1 172 ? -6.144 0.887 -4.914 1.00 98.19 172 VAL A C 1
ATOM 1347 O O . VAL A 1 172 ? -7.302 1.287 -4.921 1.00 98.19 172 VAL A O 1
ATOM 1350 N N . ASP A 1 173 ? -5.124 1.700 -5.162 1.00 97.25 173 ASP A N 1
ATOM 1351 C CA . ASP A 1 173 ? -5.313 3.136 -5.381 1.00 97.25 173 ASP A CA 1
ATOM 1352 C C . ASP A 1 173 ? -6.132 3.453 -6.620 1.00 97.25 173 ASP A C 1
ATOM 1354 O O . ASP A 1 173 ? -7.112 4.189 -6.515 1.00 97.25 173 ASP A O 1
ATOM 1358 N N . VAL A 1 174 ? -5.797 2.832 -7.751 1.00 96.88 174 VAL A N 1
ATOM 1359 C CA . VAL A 1 174 ? -6.538 3.002 -9.007 1.00 96.88 174 VAL A CA 1
ATOM 1360 C C . VAL A 1 174 ? -8.009 2.612 -8.819 1.00 96.88 174 VAL A C 1
ATOM 1362 O O . VAL A 1 174 ? -8.905 3.337 -9.249 1.00 96.88 174 VAL A O 1
ATOM 1365 N N . ALA A 1 175 ? -8.294 1.523 -8.096 1.00 97.00 175 ALA A N 1
ATOM 1366 C CA . ALA A 1 175 ? -9.671 1.137 -7.780 1.00 97.00 175 ALA A CA 1
ATOM 1367 C C . ALA A 1 175 ? -10.384 2.164 -6.875 1.00 97.00 175 ALA A C 1
ATOM 1369 O O . ALA A 1 175 ? -11.582 2.431 -7.022 1.00 97.00 175 ALA A O 1
ATOM 1370 N N . PHE A 1 176 ? -9.667 2.773 -5.928 1.00 96.38 176 PHE A N 1
ATOM 1371 C CA . PHE A 1 176 ? -10.220 3.833 -5.087 1.00 96.38 176 PHE A CA 1
ATOM 1372 C C . PHE A 1 176 ? -10.521 5.102 -5.886 1.00 96.38 176 PHE A C 1
ATOM 1374 O O . PHE A 1 176 ? -11.604 5.669 -5.722 1.00 96.38 176 PHE A O 1
ATOM 1381 N N . GLU A 1 177 ? -9.618 5.507 -6.769 1.00 94.44 177 GLU A N 1
ATOM 1382 C CA . GLU A 1 177 ? -9.767 6.655 -7.665 1.00 94.44 177 GLU A CA 1
ATOM 1383 C C . GLU A 1 177 ? -10.937 6.459 -8.644 1.00 94.44 177 GLU A C 1
ATOM 1385 O O . GLU A 1 177 ? -11.747 7.370 -8.814 1.00 94.44 177 GLU A O 1
ATOM 1390 N N . ALA A 1 178 ? -11.111 5.249 -9.189 1.00 93.44 178 ALA A N 1
ATOM 1391 C CA . ALA A 1 178 ? -12.216 4.905 -10.090 1.00 93.44 178 ALA A CA 1
ATOM 1392 C C . ALA A 1 178 ? -13.607 4.992 -9.431 1.00 93.44 178 ALA A C 1
ATOM 1394 O O . ALA A 1 178 ? -14.612 5.221 -10.103 1.00 93.44 178 ALA A O 1
ATOM 1395 N N . GLY A 1 179 ? -13.687 4.831 -8.108 1.00 91.62 179 GLY A N 1
ATOM 1396 C CA . GLY A 1 179 ? -14.920 5.066 -7.354 1.00 91.62 179 GLY A CA 1
ATOM 1397 C C . GLY A 1 179 ? -15.871 3.875 -7.226 1.00 91.62 179 GLY A C 1
ATOM 1398 O O . GLY A 1 179 ? -16.772 3.930 -6.385 1.00 91.62 179 GLY A O 1
ATOM 1399 N N . ASP A 1 180 ? -15.674 2.800 -7.991 1.00 95.12 180 ASP A N 1
ATOM 1400 C CA . ASP A 1 180 ? -16.522 1.610 -7.911 1.00 95.12 180 ASP A CA 1
ATOM 1401 C C . ASP A 1 180 ? -16.238 0.802 -6.634 1.00 95.12 180 ASP A C 1
ATOM 1403 O O . ASP A 1 180 ? -15.110 0.404 -6.345 1.00 95.12 180 ASP A O 1
ATOM 1407 N N . LEU A 1 181 ? -17.276 0.568 -5.827 1.00 93.94 181 LEU A N 1
ATOM 1408 C CA . LEU A 1 181 ? -17.123 -0.086 -4.525 1.00 93.94 181 LEU A CA 1
ATOM 1409 C C . LEU A 1 181 ? -16.709 -1.557 -4.642 1.00 93.94 181 LEU A C 1
ATOM 1411 O O . LEU A 1 181 ? -15.996 -2.050 -3.770 1.00 93.94 181 LEU A O 1
ATOM 1415 N N . LYS A 1 182 ? -17.136 -2.250 -5.701 1.00 95.94 182 LYS A N 1
ATOM 1416 C CA . LYS A 1 182 ? -16.819 -3.661 -5.910 1.00 95.94 182 LYS A CA 1
ATOM 1417 C C . LYS A 1 182 ? -15.372 -3.820 -6.362 1.00 95.94 182 LYS A C 1
ATOM 1419 O O . LYS A 1 182 ? -14.682 -4.701 -5.852 1.00 95.94 182 LYS A O 1
ATOM 1424 N N . ASP A 1 183 ? -14.904 -2.961 -7.260 1.00 95.88 183 ASP A N 1
ATOM 1425 C CA . ASP A 1 183 ? -13.515 -2.998 -7.725 1.00 95.88 183 ASP A CA 1
ATOM 1426 C C . ASP A 1 183 ? -12.540 -2.690 -6.581 1.00 95.88 183 ASP A C 1
ATOM 1428 O O . ASP A 1 183 ? -11.507 -3.350 -6.449 1.00 95.88 183 ASP A O 1
ATOM 1432 N N . ARG A 1 184 ? -12.907 -1.774 -5.672 1.00 97.62 184 ARG A N 1
ATOM 1433 C CA . ARG A 1 184 ? -12.156 -1.528 -4.428 1.00 97.62 184 ARG A CA 1
ATOM 1434 C C . ARG A 1 184 ? -12.059 -2.769 -3.553 1.00 97.62 184 ARG A C 1
ATOM 1436 O O . ARG A 1 184 ? -10.960 -3.105 -3.116 1.00 97.62 184 ARG A O 1
ATOM 1443 N N . ASP A 1 185 ? -13.184 -3.442 -3.300 1.00 97.94 185 ASP A N 1
ATOM 1444 C CA . ASP A 1 185 ? -13.207 -4.670 -2.496 1.00 97.94 185 ASP A CA 1
ATOM 1445 C C . ASP A 1 185 ? -12.305 -5.742 -3.130 1.00 97.94 185 ASP A C 1
ATOM 1447 O O . ASP A 1 185 ? -11.461 -6.323 -2.451 1.00 97.94 185 ASP A O 1
ATOM 1451 N N . MET A 1 186 ? -12.398 -5.932 -4.451 1.00 97.81 186 MET A N 1
ATOM 1452 C CA . MET A 1 186 ? -11.563 -6.885 -5.187 1.00 97.81 186 MET A CA 1
ATOM 1453 C C . MET A 1 186 ? -10.068 -6.551 -5.109 1.00 97.81 186 MET A C 1
ATOM 1455 O O . MET A 1 186 ? -9.247 -7.453 -4.928 1.00 97.81 186 MET A O 1
ATOM 1459 N N . ALA A 1 187 ? -9.696 -5.276 -5.235 1.00 97.94 187 ALA A N 1
ATOM 1460 C CA . ALA A 1 187 ? -8.303 -4.851 -5.147 1.00 97.94 187 ALA A CA 1
ATOM 1461 C C . ALA A 1 187 ? -7.739 -5.023 -3.726 1.00 97.94 187 ALA A C 1
ATOM 1463 O O . ALA A 1 187 ? -6.624 -5.528 -3.564 1.00 97.94 187 ALA A O 1
ATOM 1464 N N . ILE A 1 188 ? -8.519 -4.670 -2.697 1.00 98.44 188 ILE A N 1
ATOM 1465 C CA . ILE A 1 188 ? -8.160 -4.888 -1.287 1.00 98.44 188 ILE A CA 1
ATOM 1466 C C . ILE A 1 188 ? -7.959 -6.380 -1.015 1.00 98.44 188 ILE A C 1
ATOM 1468 O O . ILE A 1 188 ? -6.936 -6.762 -0.446 1.00 98.44 188 ILE A O 1
ATOM 1472 N N . ASP A 1 189 ? -8.905 -7.222 -1.434 1.00 98.06 189 ASP A N 1
ATOM 1473 C CA . ASP A 1 189 ? -8.841 -8.667 -1.219 1.00 98.06 189 ASP A CA 1
ATOM 1474 C C . ASP A 1 189 ? -7.635 -9.280 -1.929 1.00 98.06 189 ASP A C 1
ATOM 1476 O O . ASP A 1 189 ? -6.932 -10.108 -1.347 1.00 98.06 189 ASP A O 1
ATOM 1480 N N . ARG A 1 190 ? -7.336 -8.839 -3.156 1.00 97.50 190 ARG A N 1
ATOM 1481 C CA . ARG A 1 190 ? -6.135 -9.264 -3.883 1.00 97.50 190 ARG A CA 1
ATOM 1482 C C . ARG A 1 190 ? -4.866 -8.895 -3.121 1.00 97.50 190 ARG A C 1
ATOM 1484 O O . ARG A 1 190 ? -4.000 -9.753 -2.965 1.00 97.50 190 ARG A O 1
ATOM 1491 N N . CYS A 1 191 ? -4.771 -7.658 -2.630 1.00 97.81 191 CYS A N 1
ATOM 1492 C CA . CYS A 1 191 ? -3.623 -7.221 -1.844 1.00 97.81 191 CYS A CA 1
ATOM 1493 C C . CYS A 1 191 ? -3.467 -8.057 -0.571 1.00 97.81 191 CYS A C 1
ATOM 1495 O O . CYS A 1 191 ? -2.436 -8.686 -0.382 1.00 97.81 191 CYS A O 1
ATOM 1497 N N . LEU A 1 192 ? -4.509 -8.161 0.254 1.00 96.69 192 LEU A N 1
ATOM 1498 C CA . LEU A 1 192 ? -4.444 -8.889 1.526 1.00 96.69 192 LEU A CA 1
ATOM 1499 C C . LEU A 1 192 ? -4.320 -10.408 1.358 1.00 96.69 192 LEU A C 1
ATOM 1501 O O . LEU A 1 192 ? -3.874 -11.087 2.275 1.00 96.69 192 LEU A O 1
ATOM 1505 N N . THR A 1 193 ? -4.686 -10.961 0.202 1.00 96.75 193 THR A N 1
ATOM 1506 C CA . THR A 1 193 ? -4.411 -12.370 -0.109 1.00 96.75 193 THR A CA 1
ATOM 1507 C C . THR A 1 193 ? -2.921 -12.597 -0.349 1.00 96.75 193 THR A C 1
ATOM 1509 O O . THR A 1 193 ? -2.371 -13.596 0.111 1.00 96.75 193 THR A O 1
ATOM 1512 N N . ALA A 1 194 ? -2.262 -11.682 -1.063 1.00 95.62 194 ALA A N 1
ATOM 1513 C CA . ALA A 1 194 ? -0.834 -11.773 -1.346 1.00 95.62 194 ALA A CA 1
ATOM 1514 C C . ALA A 1 194 ? 0.027 -11.344 -0.147 1.00 95.62 194 ALA A C 1
ATOM 1516 O O . ALA A 1 194 ? 1.063 -11.955 0.109 1.00 95.62 194 ALA A O 1
ATOM 1517 N N . THR A 1 195 ? -0.416 -10.335 0.607 1.00 91.88 195 THR A N 1
ATOM 1518 C CA . THR A 1 195 ? 0.287 -9.757 1.759 1.00 91.88 195 THR A CA 1
ATOM 1519 C C . THR A 1 195 ? -0.672 -9.523 2.945 1.00 91.88 195 THR A C 1
ATOM 1521 O O . THR A 1 195 ? -1.109 -8.402 3.213 1.00 91.88 195 THR A O 1
ATOM 1524 N N . PRO A 1 196 ? -1.012 -10.578 3.719 1.00 91.06 196 PRO A N 1
ATOM 1525 C CA . PRO A 1 196 ? -2.053 -10.522 4.761 1.00 91.06 196 PRO A CA 1
ATOM 1526 C C . PRO A 1 196 ? -1.843 -9.513 5.898 1.00 91.06 196 PRO A C 1
ATOM 1528 O O . PRO A 1 196 ? -2.809 -9.131 6.561 1.00 91.06 196 PRO A O 1
ATOM 1531 N N . GLY A 1 197 ? -0.596 -9.112 6.149 1.00 89.25 197 GLY A N 1
ATOM 1532 C CA . GLY A 1 197 ? -0.227 -8.132 7.173 1.00 89.25 197 GLY A CA 1
ATOM 1533 C C . GLY A 1 197 ? 0.003 -6.722 6.635 1.00 89.25 197 GLY A C 1
ATOM 1534 O O . GLY A 1 197 ? 0.337 -5.839 7.417 1.00 89.25 197 GLY A O 1
ATOM 1535 N N . ASN A 1 198 ? -0.162 -6.493 5.327 1.00 91.62 198 ASN A N 1
ATOM 1536 C CA . ASN A 1 198 ? 0.188 -5.218 4.718 1.00 91.62 198 ASN A CA 1
ATOM 1537 C C . ASN A 1 198 ? -0.703 -4.089 5.261 1.00 91.62 198 ASN A C 1
ATOM 1539 O O . ASN A 1 198 ? -1.903 -4.009 4.973 1.00 91.62 198 ASN A O 1
ATOM 1543 N N . VAL A 1 199 ? -0.096 -3.210 6.062 1.00 93.00 199 VAL A N 1
ATOM 1544 C CA . VAL A 1 199 ? -0.792 -2.152 6.806 1.00 93.00 199 VAL A CA 1
ATOM 1545 C C . VAL A 1 199 ? -1.545 -1.217 5.864 1.00 93.00 199 VAL A C 1
ATOM 1547 O O . VAL A 1 199 ? -2.676 -0.835 6.163 1.00 93.00 199 VAL A O 1
ATOM 1550 N N . TYR A 1 200 ? -0.976 -0.910 4.696 1.00 93.75 200 TYR A N 1
ATOM 1551 C CA . TYR A 1 200 ? -1.620 -0.064 3.694 1.00 93.75 200 TYR A CA 1
ATOM 1552 C C . TYR A 1 200 ? -2.963 -0.640 3.237 1.00 93.75 200 TYR A C 1
ATOM 1554 O O . TYR A 1 200 ? -3.998 0.033 3.260 1.00 93.75 200 TYR A O 1
ATOM 1562 N N . CYS A 1 201 ? -2.974 -1.919 2.870 1.00 96.25 201 CYS A N 1
ATOM 1563 C CA . CYS A 1 201 ? -4.181 -2.583 2.399 1.00 96.25 201 CYS A CA 1
ATOM 1564 C C . CYS A 1 201 ? -5.203 -2.796 3.525 1.00 96.25 201 CYS A C 1
ATOM 1566 O O . CYS A 1 201 ? -6.408 -2.676 3.291 1.00 96.25 201 CYS A O 1
ATOM 1568 N N . LEU A 1 202 ? -4.753 -3.003 4.768 1.00 97.06 202 LEU A N 1
ATOM 1569 C CA . LEU A 1 202 ? -5.633 -3.028 5.942 1.00 97.06 202 LEU A CA 1
ATOM 1570 C C . LEU A 1 202 ? -6.269 -1.656 6.224 1.00 97.06 202 LEU A C 1
ATOM 1572 O O . LEU A 1 202 ? -7.457 -1.583 6.540 1.00 97.06 202 LEU A O 1
ATOM 1576 N N . GLN A 1 203 ? -5.532 -0.558 6.056 1.00 96.00 203 GLN A N 1
ATOM 1577 C CA . GLN A 1 203 ? -6.077 0.798 6.184 1.00 96.00 203 GLN A CA 1
ATOM 1578 C C . GLN A 1 203 ? -7.117 1.101 5.097 1.00 96.00 203 GLN A C 1
ATOM 1580 O O . GLN A 1 203 ? -8.195 1.618 5.403 1.00 96.00 203 GLN A O 1
ATOM 1585 N N . ARG A 1 204 ? -6.852 0.710 3.845 1.00 97.69 204 ARG A N 1
ATOM 1586 C CA . ARG A 1 204 ? -7.826 0.808 2.742 1.00 97.69 204 ARG A CA 1
ATOM 1587 C C . ARG A 1 204 ? -9.080 -0.029 3.018 1.00 97.69 204 ARG A C 1
ATOM 1589 O O . ARG A 1 204 ? -10.194 0.453 2.815 1.00 97.69 204 ARG A O 1
ATOM 1596 N N . LYS A 1 205 ? -8.930 -1.226 3.595 1.00 98.31 205 LYS A N 1
ATOM 1597 C CA . LYS A 1 205 ? -10.056 -2.049 4.069 1.00 98.31 205 LYS A CA 1
ATOM 1598 C C . LYS A 1 205 ? -10.887 -1.346 5.142 1.00 98.31 205 LYS A C 1
ATOM 1600 O O . LYS A 1 205 ? -12.113 -1.357 5.057 1.00 98.31 205 LYS A O 1
ATOM 1605 N N . ILE A 1 206 ? -10.250 -0.693 6.116 1.00 97.94 206 ILE A N 1
ATOM 1606 C CA . ILE A 1 206 ? -10.943 0.102 7.143 1.00 97.94 206 ILE A CA 1
ATOM 1607 C C . ILE A 1 206 ? -11.746 1.239 6.505 1.00 97.94 206 ILE A C 1
ATOM 1609 O O . ILE A 1 206 ? -12.906 1.449 6.871 1.00 97.94 206 ILE A O 1
ATOM 1613 N N . GLU A 1 207 ? -11.162 1.973 5.555 1.00 96.56 207 GLU A N 1
ATOM 1614 C CA . GLU A 1 207 ? -11.865 3.042 4.839 1.00 96.56 207 GLU A CA 1
ATOM 1615 C C . GLU A 1 207 ? -13.123 2.502 4.146 1.00 96.56 207 GLU A C 1
ATOM 1617 O O . GLU A 1 207 ? -14.218 3.050 4.299 1.00 96.56 207 GLU A O 1
ATOM 1622 N N . GLN A 1 208 ? -12.980 1.382 3.448 1.00 97.56 208 GLN A N 1
ATOM 1623 C CA . GLN A 1 208 ? -14.060 0.738 2.717 1.00 97.56 208 GLN A CA 1
ATOM 1624 C C . GLN A 1 208 ? -15.165 0.204 3.649 1.00 97.56 208 GLN A C 1
ATOM 1626 O O . GLN A 1 208 ? -16.348 0.486 3.455 1.00 97.56 208 GLN A O 1
ATOM 1631 N N . GLN A 1 209 ? -14.807 -0.462 4.748 1.00 97.62 209 GLN A N 1
ATOM 1632 C CA . GLN A 1 209 ? -15.762 -0.917 5.767 1.00 97.62 209 GLN A CA 1
ATOM 1633 C C . GLN A 1 209 ? -16.519 0.241 6.431 1.00 97.62 209 GLN A C 1
ATOM 1635 O O . GLN A 1 209 ? -17.711 0.115 6.728 1.00 97.62 209 GLN A O 1
ATOM 1640 N N . ARG A 1 210 ? -15.860 1.387 6.649 1.00 94.69 210 ARG A N 1
ATOM 1641 C CA . ARG A 1 210 ? -16.507 2.600 7.174 1.00 94.69 210 ARG A CA 1
ATOM 1642 C C . ARG A 1 210 ? -17.550 3.148 6.210 1.00 94.69 210 ARG A C 1
ATOM 1644 O O . ARG A 1 210 ? -18.619 3.542 6.672 1.00 94.69 210 ARG A O 1
ATOM 1651 N N . ARG A 1 211 ? -17.284 3.125 4.899 1.00 93.75 211 ARG A N 1
ATOM 1652 C CA . ARG A 1 211 ? -18.270 3.501 3.866 1.00 93.75 211 ARG A CA 1
ATOM 1653 C C . ARG A 1 211 ? -19.504 2.600 3.916 1.00 93.75 211 ARG A C 1
ATOM 1655 O O . ARG A 1 211 ? -20.617 3.090 3.763 1.00 93.75 211 ARG A O 1
ATOM 1662 N N . TYR A 1 212 ? -19.317 1.321 4.229 1.00 95.50 212 TYR A N 1
ATOM 1663 C CA . TYR A 1 212 ? -20.408 0.373 4.457 1.00 95.50 212 TYR A CA 1
ATOM 1664 C C . TYR A 1 212 ? -21.067 0.469 5.848 1.00 95.50 212 TYR A C 1
ATOM 1666 O O . TYR A 1 212 ? -22.016 -0.261 6.124 1.00 95.50 212 TYR A O 1
ATOM 1674 N N . GLY A 1 213 ? -20.581 1.330 6.751 1.00 93.81 213 GLY A N 1
ATOM 1675 C CA . GLY A 1 213 ? -21.100 1.452 8.119 1.00 93.81 213 GLY A CA 1
ATOM 1676 C C . GLY A 1 213 ? -20.774 0.265 9.037 1.00 93.81 213 GLY A C 1
ATOM 1677 O O . GLY A 1 213 ? -21.381 0.115 10.100 1.00 93.81 213 GLY A O 1
ATOM 1678 N N . LYS A 1 214 ? -19.810 -0.582 8.667 1.00 95.25 214 LYS A N 1
ATOM 1679 C CA . LYS A 1 214 ? -19.515 -1.855 9.338 1.00 95.25 214 LYS A CA 1
ATOM 1680 C C . LYS A 1 214 ? -18.529 -1.699 10.500 1.00 95.25 214 LYS A C 1
ATOM 1682 O O . LYS A 1 214 ? -17.430 -2.244 10.485 1.00 95.25 214 LYS A O 1
ATOM 1687 N N . ASN A 1 215 ? -18.923 -0.958 11.538 1.00 92.75 215 ASN A N 1
ATOM 1688 C CA . ASN A 1 215 ? -18.032 -0.617 12.663 1.00 92.75 215 ASN A CA 1
ATOM 1689 C C . ASN A 1 215 ? -17.419 -1.842 13.375 1.00 92.75 215 ASN A C 1
ATOM 1691 O O . ASN A 1 215 ? -16.287 -1.761 13.842 1.00 92.75 215 ASN A O 1
ATOM 1695 N N . LEU A 1 216 ? -18.137 -2.971 13.455 1.00 95.62 216 LEU A N 1
ATOM 1696 C CA . LEU A 1 216 ? -17.612 -4.197 14.072 1.00 95.62 216 LEU A CA 1
ATOM 1697 C C . LEU A 1 216 ? -16.469 -4.819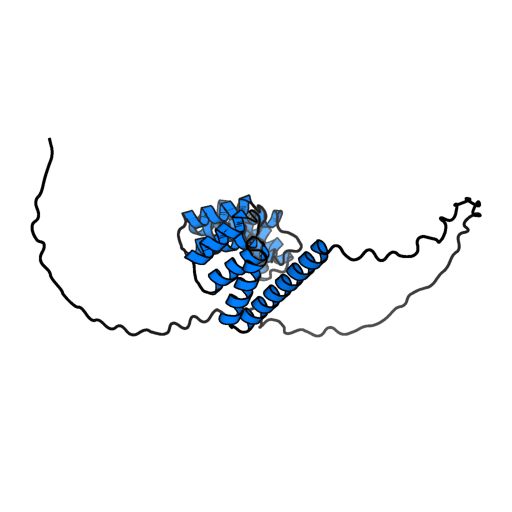 13.256 1.00 95.62 216 LEU A C 1
ATOM 1699 O O . LEU A 1 216 ? -15.479 -5.248 13.834 1.00 95.62 216 LEU A O 1
ATOM 1703 N N . GLU A 1 217 ? -16.559 -4.806 11.926 1.00 97.69 217 GLU A N 1
ATOM 1704 C CA . GLU A 1 217 ? -15.487 -5.306 11.055 1.00 97.69 217 GLU A CA 1
ATOM 1705 C C . GLU A 1 217 ? -14.264 -4.372 11.066 1.00 97.69 217 GLU A C 1
ATOM 1707 O O . GLU A 1 217 ? -13.122 -4.834 11.010 1.00 97.69 217 GLU A O 1
ATOM 1712 N N . VAL A 1 218 ? -14.491 -3.061 11.216 1.00 98.12 218 VAL A N 1
ATOM 1713 C CA . VAL A 1 218 ? -13.416 -2.068 11.385 1.00 98.12 218 VAL A CA 1
ATOM 1714 C C . VAL A 1 218 ? -12.617 -2.336 12.661 1.00 98.12 218 VAL A C 1
ATOM 1716 O O . VAL A 1 218 ? -11.391 -2.263 12.637 1.00 98.12 218 VAL A O 1
ATOM 1719 N N . ILE A 1 219 ? -13.291 -2.672 13.768 1.00 98.19 219 ILE A N 1
ATOM 1720 C CA . ILE A 1 219 ? -12.633 -3.030 15.036 1.00 98.19 219 ILE A CA 1
ATOM 1721 C C . ILE A 1 219 ? -11.684 -4.214 14.837 1.00 98.19 219 ILE A C 1
ATOM 1723 O O . ILE A 1 219 ? -10.533 -4.152 15.265 1.00 98.19 219 ILE A O 1
ATOM 1727 N N . GLU A 1 220 ? -12.142 -5.270 14.166 1.00 97.75 220 GLU A N 1
ATOM 1728 C CA . GLU A 1 220 ? -11.314 -6.455 13.929 1.00 97.75 220 GLU A CA 1
ATOM 1729 C C . GLU A 1 220 ? -10.139 -6.159 12.991 1.00 97.75 220 GLU A C 1
ATOM 1731 O O . GLU A 1 220 ? -9.03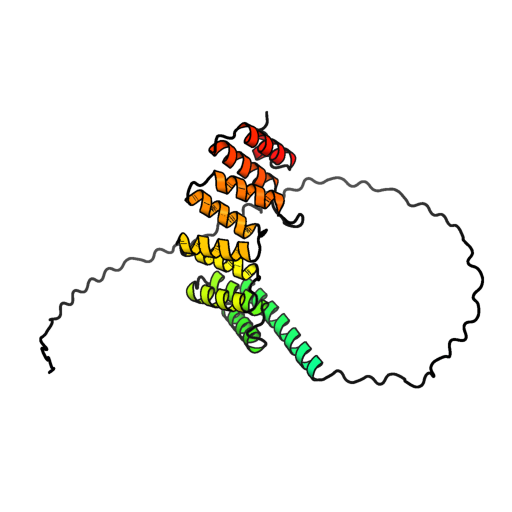0 -6.630 13.228 1.00 97.75 220 GLU A O 1
ATOM 1736 N N . THR A 1 221 ? -10.330 -5.297 11.992 1.00 98.06 221 THR A N 1
ATOM 1737 C CA . THR A 1 221 ? -9.241 -4.896 11.086 1.00 98.06 221 THR A CA 1
ATOM 1738 C C . THR A 1 221 ? -8.185 -4.045 11.804 1.00 98.06 221 THR A C 1
ATOM 1740 O O . THR A 1 221 ? -6.991 -4.234 11.589 1.00 98.06 221 THR A O 1
ATOM 1743 N N . TYR A 1 222 ? -8.583 -3.167 12.731 1.00 97.88 222 TYR A N 1
ATOM 1744 C CA . TYR A 1 222 ? -7.629 -2.461 13.593 1.00 97.88 222 TYR A CA 1
ATOM 1745 C C . TYR A 1 222 ? -6.836 -3.409 14.492 1.00 97.88 222 TYR A C 1
ATOM 1747 O O . TYR A 1 222 ? -5.623 -3.257 14.626 1.00 97.88 222 TYR A O 1
ATOM 1755 N N . LYS A 1 223 ? -7.497 -4.404 15.092 1.00 95.88 223 LYS A N 1
ATOM 1756 C CA . LYS A 1 223 ? -6.806 -5.434 15.877 1.00 95.88 223 LYS A CA 1
ATOM 1757 C C . LYS A 1 223 ? -5.840 -6.244 15.017 1.00 95.88 223 LYS A C 1
ATOM 1759 O O . LYS A 1 223 ? -4.763 -6.575 15.493 1.00 95.88 223 LYS A O 1
ATOM 1764 N N . GLN A 1 224 ? -6.198 -6.532 13.765 1.00 95.56 224 GLN A N 1
ATOM 1765 C CA . GLN A 1 224 ? -5.295 -7.186 12.822 1.00 95.56 224 GLN A CA 1
ATOM 1766 C C . GLN A 1 224 ? -4.016 -6.361 12.635 1.00 95.56 224 GLN A C 1
ATOM 1768 O O . GLN A 1 224 ? -2.945 -6.910 12.856 1.00 95.56 224 GLN A O 1
ATOM 1773 N N . ILE A 1 225 ? -4.120 -5.052 12.362 1.00 95.56 225 ILE A N 1
ATOM 1774 C CA . ILE A 1 225 ? -2.951 -4.153 12.265 1.00 95.56 225 ILE A CA 1
ATOM 1775 C C . ILE A 1 225 ? -2.099 -4.220 13.542 1.00 95.56 225 ILE A C 1
ATOM 1777 O O . ILE A 1 225 ? -0.893 -4.443 13.477 1.00 95.56 225 ILE A O 1
ATOM 1781 N N . LEU A 1 226 ? -2.721 -4.087 14.717 1.00 94.00 226 LEU A N 1
ATOM 1782 C CA . LEU A 1 226 ? -2.002 -4.130 15.996 1.00 94.00 226 LEU A CA 1
ATOM 1783 C C . LEU A 1 226 ? -1.277 -5.464 16.236 1.00 94.00 226 LEU A C 1
ATOM 1785 O O . LEU A 1 226 ? -0.245 -5.470 16.898 1.00 94.00 226 LEU A O 1
ATOM 1789 N N . ASN A 1 227 ? -1.785 -6.567 15.686 1.00 91.88 227 ASN A N 1
ATOM 1790 C CA . ASN A 1 227 ? -1.212 -7.902 15.852 1.00 91.88 227 ASN A CA 1
ATOM 1791 C C . ASN A 1 227 ? -0.207 -8.295 14.758 1.00 91.88 227 ASN A C 1
ATOM 1793 O O . ASN A 1 227 ? 0.539 -9.249 14.967 1.00 91.88 227 ASN A O 1
ATOM 1797 N N . SER A 1 228 ? -0.224 -7.637 13.593 1.00 88.25 228 SER A N 1
ATOM 1798 C CA . SER A 1 228 ? 0.551 -8.057 12.416 1.00 88.25 228 SER A CA 1
ATOM 1799 C C . SER A 1 228 ? 1.509 -7.010 11.854 1.00 88.25 228 SER A C 1
ATOM 1801 O O . SER A 1 228 ? 2.156 -7.311 10.856 1.00 88.25 228 SER A O 1
ATOM 1803 N N . HIS A 1 229 ? 1.563 -5.800 12.417 1.00 83.56 229 HIS A N 1
ATOM 1804 C CA . HIS A 1 229 ? 2.524 -4.782 11.980 1.00 83.56 229 HIS A CA 1
ATOM 1805 C C . HIS A 1 229 ? 3.965 -5.238 12.231 1.00 83.56 229 HIS A C 1
ATOM 1807 O O . HIS A 1 229 ? 4.242 -5.944 13.208 1.00 83.56 229 HIS A O 1
ATOM 1813 N N . ASP A 1 230 ? 4.878 -4.820 11.359 1.00 79.19 230 ASP A N 1
ATOM 1814 C CA . ASP A 1 230 ? 6.303 -4.990 11.596 1.00 79.19 230 ASP A CA 1
ATOM 1815 C C . ASP A 1 230 ? 6.757 -3.907 12.593 1.00 79.19 230 ASP A C 1
ATOM 1817 O O . ASP A 1 230 ? 6.423 -2.737 12.410 1.00 79.19 230 ASP A O 1
ATOM 1821 N N . PRO A 1 231 ? 7.508 -4.233 13.661 1.00 75.75 231 PRO A N 1
ATOM 1822 C CA . PRO A 1 231 ? 8.067 -3.220 14.558 1.00 75.75 231 PRO A CA 1
ATOM 1823 C C . PRO A 1 231 ? 8.993 -2.203 13.871 1.00 75.75 231 PRO A C 1
ATOM 1825 O O . PRO A 1 231 ? 9.284 -1.164 14.459 1.00 75.75 231 PRO A O 1
ATOM 1828 N N . SER A 1 232 ? 9.499 -2.518 12.674 1.00 72.12 232 SER A N 1
ATOM 1829 C CA . SER A 1 232 ? 10.268 -1.600 11.830 1.00 72.12 232 SER A CA 1
ATOM 1830 C C . SER A 1 232 ? 9.403 -0.678 10.968 1.00 72.12 232 SER A C 1
ATOM 1832 O O . SER A 1 232 ? 9.934 0.290 10.424 1.00 72.12 232 SER A O 1
ATOM 1834 N N . ASP A 1 233 ? 8.093 -0.926 10.871 1.00 77.38 233 ASP A N 1
ATOM 1835 C CA . ASP A 1 233 ? 7.172 -0.002 10.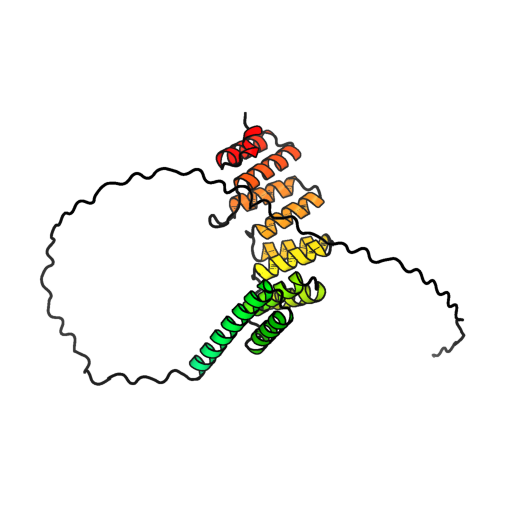219 1.00 77.38 233 ASP A CA 1
ATOM 1836 C C . ASP A 1 233 ? 7.136 1.313 11.011 1.00 77.38 233 ASP A C 1
ATOM 1838 O O . ASP A 1 233 ? 6.934 1.317 12.228 1.00 77.38 233 ASP A O 1
ATOM 1842 N N . GLU A 1 234 ? 7.239 2.452 10.321 1.00 80.75 234 GLU A N 1
ATOM 1843 C CA . GLU A 1 234 ? 6.995 3.789 10.891 1.00 80.75 234 GLU A CA 1
ATOM 1844 C C . GLU A 1 234 ? 5.488 4.023 11.135 1.00 80.75 234 GLU A C 1
ATOM 1846 O O . GLU A 1 234 ? 4.882 5.006 10.703 1.00 80.75 234 GLU A O 1
ATOM 1851 N N . LEU A 1 235 ? 4.837 3.065 11.791 1.00 87.00 235 LEU A N 1
ATOM 1852 C CA . LEU A 1 235 ? 3.426 3.096 12.116 1.00 87.00 235 LEU A CA 1
ATOM 1853 C C . LEU A 1 235 ? 3.223 3.768 13.475 1.00 87.00 235 LEU A C 1
ATOM 1855 O O . LEU A 1 235 ? 3.687 3.282 14.504 1.00 87.00 235 LEU A O 1
ATOM 1859 N N . ASP A 1 236 ? 2.442 4.848 13.503 1.00 91.62 236 ASP A N 1
ATOM 1860 C CA . ASP A 1 236 ? 1.988 5.461 14.754 1.00 91.62 236 ASP A CA 1
ATOM 1861 C C . ASP A 1 236 ? 0.953 4.548 15.444 1.00 91.62 236 ASP A C 1
ATOM 1863 O O . ASP A 1 236 ? -0.261 4.638 15.229 1.00 91.62 236 ASP A O 1
ATOM 1867 N N . ILE A 1 237 ? 1.444 3.617 16.266 1.00 93.19 237 ILE A N 1
ATOM 1868 C CA . ILE A 1 237 ? 0.615 2.675 17.031 1.00 93.19 237 ILE A CA 1
ATOM 1869 C C . ILE A 1 237 ? -0.332 3.409 17.983 1.00 93.19 237 ILE A C 1
ATOM 1871 O O . ILE A 1 237 ? -1.480 2.979 18.148 1.00 93.19 237 ILE A O 1
ATOM 1875 N N . GLY A 1 238 ? 0.094 4.546 18.536 1.00 95.19 238 GLY A N 1
ATOM 1876 C CA . GLY A 1 238 ? -0.746 5.389 19.377 1.00 95.19 238 GLY A CA 1
ATOM 1877 C C . GLY A 1 238 ? -1.968 5.905 18.612 1.00 95.19 238 GLY A C 1
ATOM 1878 O O . GLY A 1 238 ? -3.103 5.770 19.083 1.00 95.19 238 GLY A O 1
ATOM 1879 N N . TYR A 1 239 ? -1.780 6.382 17.378 1.00 95.69 239 TYR A N 1
ATOM 1880 C CA . TYR A 1 239 ? -2.876 6.762 16.481 1.00 95.69 239 TYR A CA 1
ATOM 1881 C C . TYR A 1 239 ? -3.808 5.587 16.144 1.00 95.69 239 TYR A C 1
ATOM 1883 O O . TYR A 1 239 ? -5.038 5.750 16.120 1.00 9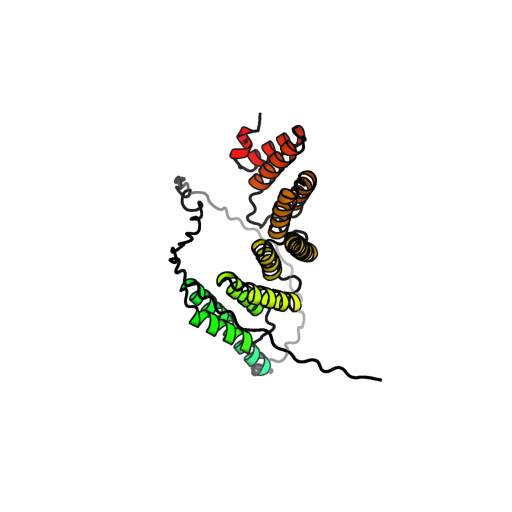5.69 239 TYR A O 1
ATOM 1891 N N . ILE A 1 240 ? -3.261 4.391 15.899 1.00 96.75 240 ILE A N 1
ATOM 1892 C CA . ILE A 1 240 ? -4.060 3.191 15.607 1.00 96.75 240 ILE A CA 1
ATOM 1893 C C . ILE A 1 240 ? -4.934 2.809 16.809 1.00 96.75 240 ILE A C 1
ATOM 1895 O O . ILE A 1 240 ? -6.146 2.627 16.650 1.00 96.75 240 ILE A O 1
ATOM 1899 N N . ARG A 1 241 ? -4.363 2.750 18.019 1.00 97.44 241 ARG A N 1
ATOM 1900 C CA . ARG A 1 241 ? -5.103 2.449 19.259 1.00 97.44 241 ARG A CA 1
ATOM 1901 C C . ARG A 1 241 ? -6.151 3.517 19.564 1.00 97.44 241 ARG A C 1
ATOM 1903 O O . ARG A 1 241 ? -7.299 3.183 19.858 1.00 97.44 241 ARG A O 1
ATOM 1910 N N . TYR A 1 242 ? -5.814 4.792 19.384 1.00 97.69 242 TYR A N 1
ATOM 1911 C CA . TYR A 1 242 ? -6.756 5.905 19.503 1.00 97.69 242 TYR A CA 1
ATOM 1912 C C . TYR A 1 242 ? -7.956 5.752 18.553 1.00 97.69 242 TYR A C 1
ATOM 1914 O O . TYR A 1 242 ? -9.117 5.853 18.964 1.00 97.69 242 TYR A O 1
ATOM 1922 N N . SER A 1 243 ? -7.691 5.446 17.282 1.00 97.56 243 SER A N 1
ATOM 1923 C CA . SER A 1 243 ? -8.727 5.254 16.262 1.00 97.56 243 SER A CA 1
ATOM 1924 C C . SER A 1 243 ? -9.613 4.033 16.540 1.00 97.56 243 SER A C 1
ATOM 1926 O O . SER A 1 243 ? -10.833 4.074 16.318 1.00 97.56 243 SER A O 1
ATOM 1928 N N . LEU A 1 244 ? -9.026 2.958 17.069 1.00 98.00 244 LEU A N 1
ATOM 1929 C CA . LEU A 1 244 ? -9.755 1.789 17.551 1.00 98.00 244 LEU A CA 1
ATOM 1930 C C . LEU A 1 244 ? -10.668 2.152 18.732 1.00 98.00 244 LEU A C 1
ATOM 1932 O O . LEU A 1 244 ? -11.852 1.813 18.694 1.00 98.00 244 LEU A O 1
ATOM 1936 N N . GLY A 1 245 ? -10.182 2.919 19.712 1.00 97.44 245 GLY A N 1
ATOM 1937 C CA . GLY A 1 245 ? -10.985 3.421 20.833 1.00 97.44 245 GLY A CA 1
ATOM 1938 C C . GLY A 1 245 ? -12.230 4.188 20.371 1.00 97.44 245 GLY A C 1
ATOM 1939 O O . GLY A 1 245 ? -13.351 3.901 20.799 1.00 97.44 245 GLY A O 1
ATOM 1940 N N . PHE A 1 246 ? -12.087 5.096 19.400 1.00 97.12 246 PHE A N 1
ATOM 1941 C CA . PHE A 1 246 ? -13.240 5.790 18.806 1.00 97.12 246 PHE A CA 1
ATOM 1942 C C . PHE A 1 246 ? -14.223 4.845 18.116 1.00 97.12 246 PHE A C 1
ATOM 1944 O O . PHE A 1 246 ? -15.441 5.013 18.236 1.00 97.12 246 PHE A O 1
ATOM 1951 N N . THR A 1 247 ? -13.712 3.848 17.399 1.00 97.3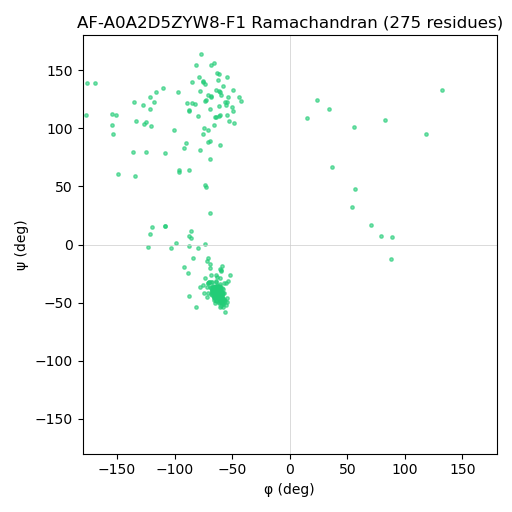1 247 THR A N 1
ATOM 1952 C CA . THR A 1 247 ? -14.550 2.873 16.694 1.00 97.31 247 THR A CA 1
ATOM 1953 C C . THR A 1 247 ? -15.319 1.989 17.686 1.00 97.31 247 THR A C 1
ATOM 1955 O O . THR A 1 247 ? -16.523 1.791 17.519 1.00 97.31 247 THR A O 1
ATOM 1958 N N . LEU A 1 248 ? -14.673 1.542 18.768 1.00 97.69 248 LEU A N 1
ATOM 1959 C CA . LEU A 1 248 ? -15.296 0.804 19.873 1.00 97.69 248 LEU A CA 1
ATOM 1960 C C . LEU A 1 248 ? -16.407 1.612 20.541 1.00 97.69 248 LEU A C 1
ATOM 1962 O O . LEU A 1 248 ? -17.515 1.106 20.729 1.00 97.69 248 LEU A O 1
ATOM 1966 N N . ARG A 1 249 ? -16.162 2.897 20.815 1.00 95.38 249 ARG A N 1
ATOM 1967 C CA . ARG A 1 249 ? -17.170 3.791 21.398 1.00 95.38 249 ARG A CA 1
ATOM 1968 C C . ARG A 1 249 ? -18.395 3.943 20.497 1.00 95.38 249 ARG A C 1
ATOM 1970 O O . ARG A 1 249 ? -19.519 3.864 20.985 1.00 95.38 249 ARG A O 1
ATOM 1977 N N . ARG A 1 250 ? -18.195 4.097 19.181 1.00 93.62 250 ARG A N 1
ATOM 1978 C CA . ARG A 1 250 ? -19.286 4.132 18.184 1.00 93.62 250 ARG A CA 1
ATOM 1979 C C . ARG A 1 250 ? -20.072 2.821 18.121 1.00 93.62 250 ARG A C 1
ATOM 1981 O O . ARG A 1 250 ? -21.250 2.846 17.786 1.00 93.62 250 ARG A O 1
ATOM 1988 N N . ALA A 1 251 ? -19.437 1.700 18.451 1.00 94.69 251 ALA A N 1
ATOM 1989 C CA . ALA A 1 251 ? -20.071 0.389 18.553 1.00 94.69 251 ALA A CA 1
ATOM 1990 C C . ALA A 1 251 ? -20.710 0.113 19.932 1.00 94.69 251 ALA A C 1
ATOM 1992 O O . ALA A 1 251 ? -21.169 -1.000 20.170 1.00 94.69 251 ALA A O 1
ATOM 1993 N N . GLY A 1 252 ? -20.734 1.089 20.850 1.00 95.19 252 GLY A N 1
ATOM 1994 C CA . GLY A 1 252 ? -21.301 0.933 22.197 1.00 95.19 252 GLY A CA 1
ATOM 1995 C C . GLY A 1 252 ? -20.390 0.216 23.201 1.00 95.19 252 GLY A C 1
ATOM 1996 O O . GLY A 1 252 ? -20.813 -0.058 24.320 1.00 95.19 252 GLY A O 1
ATOM 1997 N N . ARG A 1 253 ? -19.132 -0.063 22.840 1.00 96.56 253 ARG A N 1
ATOM 1998 C CA . ARG A 1 253 ? -18.147 -0.787 23.664 1.00 96.56 253 ARG A CA 1
ATOM 1999 C C . ARG A 1 253 ? -17.251 0.195 24.421 1.00 96.56 253 ARG A C 1
ATOM 2001 O O . ARG A 1 253 ? -16.055 0.291 24.166 1.00 96.56 253 ARG A O 1
ATOM 2008 N N . GLY A 1 254 ? -17.864 0.988 25.301 1.00 95.50 254 GLY A N 1
ATOM 2009 C CA . GLY A 1 254 ? -17.203 2.107 25.986 1.00 95.50 254 GLY A CA 1
ATOM 2010 C C . GLY A 1 254 ? -16.046 1.698 26.902 1.00 95.50 254 GLY A C 1
ATOM 2011 O O . GLY A 1 254 ? -14.999 2.328 26.857 1.00 95.50 254 GLY A O 1
ATOM 2012 N N . GLU A 1 255 ? -16.208 0.625 27.674 1.00 95.06 255 GLU A N 1
ATOM 2013 C CA . GLU A 1 255 ? -15.182 0.138 28.611 1.00 95.06 255 GLU A CA 1
ATOM 2014 C C . GLU A 1 255 ? -13.908 -0.327 27.884 1.00 95.06 255 GLU A C 1
ATOM 2016 O O . GLU A 1 255 ? -12.791 0.046 28.237 1.00 95.06 255 GLU A O 1
ATOM 2021 N N . GLU A 1 256 ? -14.068 -1.061 26.779 1.00 96.31 256 GLU A N 1
ATOM 2022 C CA . GLU A 1 256 ? -12.934 -1.440 25.931 1.00 96.31 256 GLU A CA 1
ATOM 2023 C C . GLU A 1 256 ? -12.286 -0.220 25.270 1.00 96.31 256 GLU A C 1
ATOM 2025 O O . GLU A 1 256 ? -11.065 -0.163 25.139 1.00 96.31 256 GLU A O 1
ATOM 2030 N N . ALA A 1 257 ? -13.083 0.776 24.872 1.00 97.44 257 ALA A N 1
ATOM 2031 C CA . ALA A 1 257 ? -12.554 2.006 24.297 1.00 97.44 257 ALA A CA 1
ATOM 2032 C C . ALA A 1 257 ? -11.637 2.755 25.278 1.00 97.44 257 ALA A C 1
ATOM 2034 O O . ALA A 1 257 ? -10.584 3.231 24.861 1.00 97.44 257 ALA A O 1
ATOM 2035 N N . GLU A 1 258 ? -12.003 2.832 26.563 1.00 96.88 258 GLU A N 1
ATOM 2036 C CA . GLU A 1 258 ? -11.178 3.462 27.607 1.00 96.88 258 GLU A CA 1
ATOM 2037 C C . GLU A 1 258 ? -9.808 2.780 27.730 1.00 96.88 258 GLU A C 1
ATOM 2039 O O . GLU A 1 258 ? -8.789 3.467 27.791 1.00 96.88 258 GLU A O 1
ATOM 2044 N N . THR A 1 259 ? -9.765 1.446 27.637 1.00 97.25 259 THR A N 1
ATOM 2045 C CA . THR A 1 259 ? -8.501 0.688 27.639 1.00 97.25 259 THR A CA 1
ATOM 2046 C C . THR A 1 259 ? -7.585 1.111 26.487 1.00 97.25 259 THR A C 1
ATOM 2048 O O . THR A 1 259 ? -6.401 1.369 26.696 1.00 97.25 259 THR A O 1
ATOM 2051 N N . TYR A 1 260 ? -8.117 1.232 25.269 1.00 97.88 260 TYR A N 1
ATOM 2052 C CA . TYR A 1 260 ? -7.309 1.629 24.112 1.00 97.88 260 TYR A CA 1
ATOM 2053 C C . TYR A 1 260 ? -6.926 3.114 24.115 1.00 97.88 260 TYR A C 1
ATOM 2055 O O . TYR A 1 260 ? -5.864 3.459 23.600 1.00 97.88 260 TYR A O 1
ATOM 2063 N N . PHE A 1 261 ? -7.737 3.996 24.709 1.00 98.31 261 PHE A N 1
ATOM 2064 C CA . PHE A 1 261 ? -7.338 5.391 24.918 1.00 98.31 261 PHE A CA 1
ATOM 2065 C C . PHE A 1 261 ? -6.195 5.516 25.925 1.00 98.31 261 PHE A C 1
ATOM 2067 O O . PHE A 1 261 ? -5.279 6.301 25.684 1.00 98.31 261 PHE A O 1
ATOM 2074 N N . GLN A 1 262 ? -6.214 4.725 27.001 1.00 97.81 262 GLN A N 1
ATOM 2075 C CA . GLN A 1 262 ? -5.096 4.658 27.940 1.00 97.81 262 GLN A CA 1
ATOM 2076 C C . GLN A 1 262 ? -3.822 4.203 27.234 1.00 97.81 262 GLN A C 1
ATOM 2078 O O . GLN A 1 262 ? -2.831 4.921 27.253 1.00 97.81 2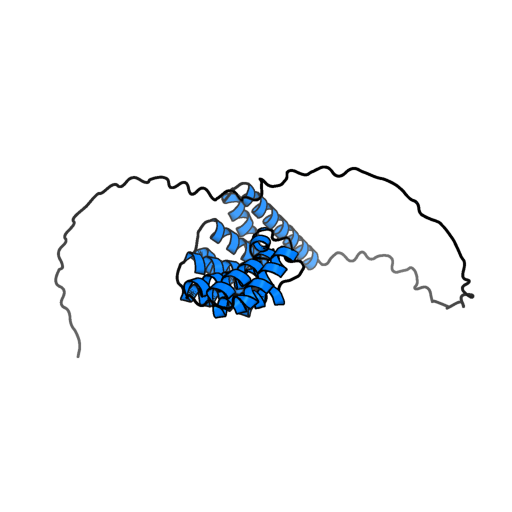62 GLN A O 1
ATOM 2083 N N . GLN A 1 263 ? -3.876 3.072 26.529 1.00 97.31 263 GLN A N 1
ATOM 2084 C CA . GLN A 1 263 ? -2.712 2.545 25.813 1.00 97.31 263 GLN A CA 1
ATOM 2085 C C . GLN A 1 263 ? -2.162 3.537 24.781 1.00 97.31 263 GLN A C 1
ATOM 2087 O O . GLN A 1 263 ? -0.956 3.715 24.691 1.00 97.31 263 GLN A O 1
ATOM 2092 N N . ALA 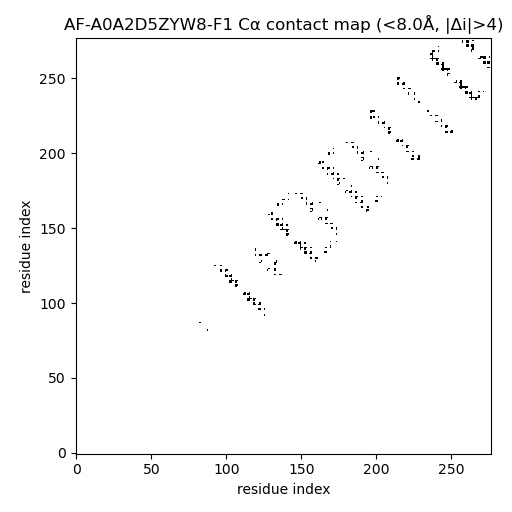A 1 264 ? -3.033 4.219 24.030 1.00 97.69 264 ALA A N 1
ATOM 2093 C CA . ALA A 1 264 ? -2.606 5.249 23.085 1.00 97.69 264 ALA A CA 1
ATOM 2094 C C . ALA A 1 264 ? -1.932 6.448 23.779 1.00 97.69 264 ALA A C 1
ATOM 2096 O O . ALA A 1 264 ? -0.977 7.006 23.244 1.00 97.69 264 ALA A O 1
ATOM 2097 N N . CYS A 1 265 ? -2.418 6.854 24.957 1.00 97.50 265 CYS A N 1
ATOM 2098 C CA . CYS A 1 265 ? -1.780 7.898 25.759 1.00 97.50 265 CYS A CA 1
ATOM 2099 C C . CYS A 1 265 ? -0.396 7.451 26.251 1.00 97.50 265 CYS A C 1
ATOM 2101 O O . CYS A 1 265 ? 0.559 8.219 26.152 1.00 97.50 265 CYS A O 1
ATOM 2103 N N . ASP A 1 266 ? -0.283 6.204 26.712 1.00 96.50 266 ASP A N 1
ATOM 2104 C CA . ASP A 1 266 ? 0.975 5.613 27.179 1.00 96.50 266 ASP A CA 1
ATOM 2105 C C . ASP A 1 266 ? 2.014 5.507 26.046 1.00 96.50 266 ASP A C 1
ATOM 2107 O O . ASP A 1 266 ? 3.204 5.700 26.289 1.00 96.50 266 ASP A O 1
ATOM 2111 N N . ASP A 1 267 ? 1.570 5.292 24.801 1.00 94.25 267 ASP A N 1
ATOM 2112 C CA . ASP A 1 267 ? 2.419 5.334 23.597 1.00 94.25 267 ASP A CA 1
ATOM 2113 C C . ASP A 1 267 ? 2.835 6.764 23.183 1.00 94.25 267 ASP A C 1
ATOM 2115 O O . ASP A 1 267 ? 3.514 6.947 22.174 1.00 94.25 267 ASP A O 1
ATOM 2119 N N . GLY A 1 268 ? 2.416 7.799 23.919 1.00 94.19 268 GLY A N 1
ATOM 2120 C CA . GLY A 1 268 ? 2.743 9.199 23.634 1.00 94.19 268 GLY A CA 1
ATOM 2121 C C . GLY A 1 268 ? 1.768 9.914 22.693 1.00 94.19 268 GLY A C 1
ATOM 2122 O O . GLY A 1 268 ? 1.993 11.078 22.344 1.00 94.19 268 GLY A O 1
ATOM 2123 N N . TYR A 1 269 ? 0.647 9.289 22.310 1.00 96.00 269 TYR A N 1
ATOM 2124 C CA . TYR A 1 269 ? -0.387 9.947 21.506 1.00 96.00 269 TYR A CA 1
ATOM 2125 C C . TYR A 1 269 ? -1.248 10.871 22.381 1.00 96.00 269 TYR A C 1
ATOM 2127 O O . TYR A 1 269 ? -2.359 10.539 22.801 1.00 96.00 269 TYR A O 1
ATOM 2135 N N . ASN A 1 270 ? -0.736 12.077 22.644 1.00 93.62 270 ASN A N 1
ATOM 2136 C CA . ASN A 1 270 ? -1.281 13.052 23.603 1.00 93.62 270 ASN A CA 1
ATOM 2137 C C . ASN A 1 270 ? -2.778 13.385 23.435 1.00 93.62 270 ASN A C 1
ATOM 2139 O O . ASN A 1 270 ? -3.450 13.758 24.400 1.00 93.62 270 ASN A O 1
ATOM 2143 N N . TYR A 1 271 ? -3.336 13.252 22.227 1.00 93.19 271 TYR A N 1
ATOM 2144 C CA . TYR A 1 271 ? -4.774 13.441 22.003 1.00 93.19 271 TYR A CA 1
ATOM 2145 C C . TYR A 1 271 ? -5.628 12.404 22.744 1.00 93.19 271 TYR A C 1
ATOM 2147 O O . TYR A 1 271 ? -6.737 12.730 23.174 1.00 93.19 271 TYR A O 1
ATOM 2155 N N . ALA A 1 272 ? -5.119 11.184 22.932 1.00 95.88 272 ALA A N 1
ATOM 2156 C CA . ALA A 1 272 ? -5.803 10.115 23.648 1.00 95.88 272 ALA A CA 1
ATOM 2157 C C . ALA A 1 272 ? -5.895 10.380 25.157 1.00 95.88 272 ALA A C 1
ATOM 2159 O O . ALA A 1 272 ? -6.907 10.046 25.771 1.00 95.88 272 ALA A O 1
ATOM 2160 N N . CYS A 1 273 ? -4.906 11.066 25.740 1.00 95.56 273 CYS A N 1
ATOM 2161 C CA . CYS A 1 273 ? -4.847 11.355 27.177 1.00 95.56 273 CYS A CA 1
ATOM 2162 C C . CYS A 1 273 ? -6.047 12.168 27.691 1.00 95.56 273 CYS A C 1
ATOM 2164 O O . CYS A 1 273 ? -6.384 12.111 28.866 1.00 95.56 273 CYS A O 1
ATOM 2166 N N . ARG A 1 274 ? -6.752 12.891 26.811 1.00 94.38 274 ARG A N 1
ATOM 2167 C CA . ARG A 1 274 ? -7.988 13.623 27.155 1.00 94.38 274 ARG A CA 1
ATOM 2168 C C . ARG A 1 274 ? -9.178 12.709 27.460 1.00 94.38 274 ARG A C 1
ATOM 2170 O O . ARG A 1 274 ? -10.189 13.178 27.978 1.00 94.38 274 ARG A O 1
ATOM 2177 N N . PHE A 1 275 ? -9.089 11.442 27.069 1.00 91.50 275 PHE A N 1
ATOM 2178 C CA . PHE A 1 275 ? -10.123 10.429 27.264 1.00 91.50 275 PHE A CA 1
ATOM 2179 C C . PHE A 1 275 ? -9.789 9.463 28.404 1.00 91.50 275 PHE A C 1
ATOM 2181 O O . PHE A 1 275 ? -10.614 8.610 28.725 1.00 91.50 275 PHE A O 1
ATOM 2188 N N . VAL A 1 276 ? -8.614 9.623 29.013 1.00 88.62 276 VAL A N 1
ATOM 2189 C CA . VAL A 1 276 ? -8.176 8.923 30.217 1.00 88.62 276 VAL A CA 1
ATOM 2190 C C . VAL A 1 276 ? -8.702 9.673 31.444 1.00 88.62 276 VAL A C 1
ATOM 2192 O O . VAL A 1 276 ? -8.748 10.905 31.443 1.00 88.62 276 VAL A O 1
ATOM 2195 N N . ARG A 1 277 ? -9.151 8.936 32.463 1.00 75.38 277 ARG A N 1
ATOM 2196 C CA . ARG A 1 277 ? -9.650 9.488 33.730 1.00 75.38 277 ARG A CA 1
ATOM 2197 C C . ARG A 1 277 ? -8.661 9.282 34.860 1.00 75.38 277 ARG A C 1
ATOM 2199 O O . ARG A 1 277 ? -8.033 8.205 34.878 1.00 75.38 277 ARG A O 1
#